Protein AF-A0A2R9CSC9-F1 (afdb_monomer_lite)

pLDDT: mean 71.64, std 25.6, range [28.11, 97.88]

Sequence (183 aa):
LNITCRFAGVFHVEKNGRYSISRTEAADLCKAFNSTLPTMAQMEKALSIGFETCRYGFIEGHVVIPRIHPNSICGANTTSGPIRTPQIPEWLIILASLLALALILAVCIAVNSRRRCGQKKKLVINSGNGAVEDRKPSGLNGEASKSQEMVHLVNKESSETPDQFMTADETRNLQNVDMKIGV

Structure (mmCIF, N/CA/C/O backbone):
data_AF-A0A2R9CSC9-F1
#
_entry.id   AF-A0A2R9CSC9-F1
#
loop_
_atom_site.group_PDB
_atom_site.id
_atom_site.type_symbol
_atom_site.label_atom_id
_atom_site.label_alt_id
_atom_site.label_comp_id
_atom_site.label_asym_id
_atom_site.label_entity_id
_atom_site.label_seq_id
_atom_site.pdbx_PDB_ins_code
_atom_site.Cartn_x
_atom_site.Cartn_y
_atom_site.Cartn_z
_atom_site.occupancy
_atom_site.B_iso_or_equiv
_atom_site.auth_seq_id
_atom_site.auth_comp_id
_atom_site.auth_asym_id
_atom_site.auth_atom_id
_atom_site.pdbx_PDB_model_num
ATOM 1 N N . LEU A 1 1 ? -19.388 -8.477 9.600 1.00 87.81 1 LEU A N 1
ATOM 2 C CA . LEU A 1 1 ? -18.174 -7.873 9.004 1.00 87.81 1 LEU A CA 1
ATOM 3 C C . LEU A 1 1 ? -17.580 -8.900 8.057 1.00 87.81 1 LEU A C 1
ATOM 5 O O . LEU A 1 1 ? -17.529 -10.061 8.442 1.00 87.81 1 LEU A O 1
ATOM 9 N N . ASN A 1 2 ? -17.197 -8.507 6.845 1.00 93.75 2 ASN A N 1
ATOM 10 C CA . ASN A 1 2 ? -16.456 -9.376 5.932 1.00 93.75 2 ASN A CA 1
ATOM 11 C C . ASN A 1 2 ? -14.963 -9.053 6.069 1.00 93.75 2 ASN A C 1
ATOM 13 O O . ASN A 1 2 ? -14.597 -7.880 6.011 1.00 93.75 2 ASN A O 1
ATOM 17 N N . ILE A 1 3 ? -14.131 -10.062 6.319 1.00 95.38 3 ILE A N 1
ATOM 18 C CA . ILE A 1 3 ? -12.715 -9.901 6.669 1.00 95.38 3 ILE A CA 1
ATOM 19 C C . ILE A 1 3 ? -11.882 -10.774 5.733 1.00 95.38 3 ILE A C 1
ATOM 21 O O . ILE A 1 3 ? -12.187 -11.952 5.555 1.00 95.38 3 ILE A O 1
ATOM 25 N N . THR A 1 4 ? -10.833 -10.209 5.140 1.00 96.19 4 THR A N 1
ATOM 26 C CA . THR A 1 4 ? -9.933 -10.955 4.248 1.00 96.19 4 THR A CA 1
ATOM 27 C C . THR A 1 4 ? -8.850 -11.714 5.015 1.00 96.19 4 THR A C 1
ATOM 29 O O . THR A 1 4 ? -8.603 -11.472 6.198 1.00 96.19 4 THR A O 1
ATOM 32 N N . CYS A 1 5 ? -8.123 -12.585 4.310 1.00 96.75 5 CYS A N 1
ATOM 33 C CA . CYS A 1 5 ? -6.862 -13.130 4.803 1.00 96.75 5 CYS A CA 1
ATOM 34 C C . CYS A 1 5 ? -5.866 -12.013 5.158 1.00 96.75 5 CYS A C 1
ATOM 36 O O . CYS A 1 5 ? -5.942 -10.895 4.635 1.00 96.75 5 CYS A O 1
ATOM 38 N N . ARG A 1 6 ? -4.930 -12.347 6.051 1.00 97.56 6 ARG A N 1
ATOM 39 C CA . ARG A 1 6 ? -3.868 -11.448 6.504 1.00 97.56 6 ARG A CA 1
ATOM 40 C C . ARG A 1 6 ? -2.625 -11.623 5.639 1.00 97.56 6 ARG A C 1
ATOM 42 O O . ARG A 1 6 ? -2.134 -12.737 5.492 1.00 97.56 6 ARG A O 1
ATOM 49 N N . PHE A 1 7 ? -2.076 -10.516 5.161 1.00 97.25 7 PHE A N 1
ATOM 50 C CA . PHE A 1 7 ? -0.837 -10.457 4.392 1.00 97.25 7 PHE A CA 1
ATOM 51 C C . PHE A 1 7 ? 0.129 -9.539 5.134 1.00 97.25 7 PHE A C 1
ATOM 53 O O . PHE A 1 7 ? -0.131 -8.348 5.277 1.00 97.25 7 PHE A O 1
ATOM 60 N N . ALA A 1 8 ? 1.212 -10.099 5.683 1.00 96.75 8 ALA A N 1
ATOM 61 C CA . ALA A 1 8 ? 2.161 -9.362 6.526 1.00 96.75 8 ALA A CA 1
ATOM 62 C C . ALA A 1 8 ? 1.472 -8.607 7.687 1.00 96.75 8 ALA A C 1
ATOM 64 O O . ALA A 1 8 ? 1.915 -7.540 8.099 1.00 96.75 8 ALA A O 1
ATOM 65 N N . GLY A 1 9 ? 0.370 -9.167 8.204 1.00 96.38 9 GLY A N 1
ATOM 66 C CA . GLY A 1 9 ? -0.452 -8.574 9.263 1.00 96.38 9 GLY A CA 1
ATOM 67 C C . GLY A 1 9 ? -1.580 -7.655 8.780 1.00 96.38 9 GLY A C 1
ATOM 68 O O . GLY A 1 9 ? -2.502 -7.412 9.554 1.00 96.38 9 GLY A O 1
ATOM 69 N N . VAL A 1 10 ? -1.571 -7.211 7.518 1.00 97.88 10 VAL A N 1
ATOM 70 C CA . VAL A 1 10 ? -2.608 -6.34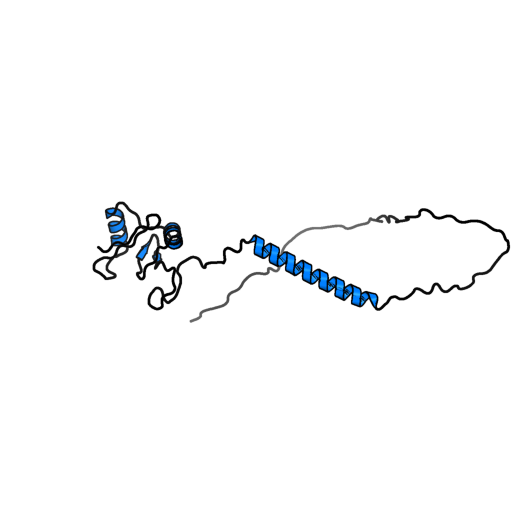6 6.928 1.00 97.88 10 VAL A CA 1
ATOM 71 C C . VAL A 1 10 ? -3.793 -7.179 6.445 1.00 97.88 10 VAL A C 1
ATOM 73 O O . VAL A 1 10 ? -3.612 -8.226 5.827 1.00 97.88 10 VAL A O 1
ATOM 76 N N . PHE A 1 11 ? -5.010 -6.716 6.715 1.00 97.69 11 PHE A N 1
ATOM 77 C CA . PHE A 1 11 ? -6.251 -7.320 6.237 1.00 97.69 11 PHE A CA 1
ATOM 78 C C . PHE A 1 11 ? -7.295 -6.234 5.973 1.00 97.69 11 PHE A C 1
ATOM 80 O O . PHE A 1 11 ? -7.261 -5.161 6.573 1.00 97.69 11 PHE A O 1
ATOM 87 N N . HIS A 1 12 ? -8.228 -6.514 5.071 1.00 97.19 12 HIS A N 1
ATOM 88 C CA . HIS A 1 12 ? -9.338 -5.628 4.749 1.00 97.19 12 HIS A CA 1
ATOM 89 C C . HIS A 1 12 ? -10.584 -6.025 5.544 1.00 97.19 12 HIS A C 1
ATOM 91 O O . HIS A 1 12 ? -10.874 -7.214 5.705 1.00 97.19 12 HIS A O 1
ATOM 97 N N . VAL A 1 13 ? -11.333 -5.022 6.008 1.00 96.44 13 VAL A N 1
ATOM 98 C CA . VAL A 1 13 ? -12.607 -5.192 6.712 1.00 96.44 13 VAL A CA 1
ATOM 99 C C . VAL A 1 13 ? -13.688 -4.403 5.990 1.00 96.44 13 VAL A C 1
ATOM 101 O O . VAL A 1 13 ? -13.567 -3.196 5.798 1.00 96.44 13 VAL A O 1
ATOM 104 N N . GLU A 1 14 ? -14.777 -5.081 5.646 1.00 94.88 14 GLU A N 1
ATOM 105 C CA . GLU A 1 14 ? -15.957 -4.478 5.040 1.00 94.88 14 GLU A CA 1
ATOM 106 C C . GLU A 1 14 ? -17.184 -4.620 5.945 1.00 94.88 14 GLU A C 1
ATOM 108 O O . GLU A 1 14 ? -17.484 -5.696 6.484 1.00 94.88 14 GLU A O 1
ATOM 113 N N . LYS A 1 15 ? -17.937 -3.528 6.086 1.00 93.44 15 LYS A N 1
ATOM 114 C CA . LYS A 1 15 ? -19.184 -3.482 6.849 1.00 93.44 15 LYS A CA 1
ATOM 115 C C . LYS A 1 15 ? -20.372 -3.482 5.886 1.00 93.44 15 LYS A C 1
ATOM 117 O O . LYS A 1 15 ? -20.450 -2.666 4.979 1.00 93.44 15 LYS A O 1
ATOM 122 N N . ASN A 1 16 ? -21.301 -4.418 6.082 1.00 90.81 16 ASN A N 1
ATOM 123 C CA . ASN A 1 16 ? -22.604 -4.462 5.403 1.00 90.81 16 ASN A CA 1
ATOM 124 C C . ASN A 1 16 ? -22.576 -4.452 3.857 1.00 90.81 16 ASN A C 1
ATOM 126 O O . ASN A 1 16 ? -23.548 -4.030 3.234 1.00 90.81 16 ASN A O 1
ATOM 130 N N . GLY A 1 17 ? -21.487 -4.889 3.218 1.00 88.50 17 GLY A N 1
ATOM 131 C CA . GLY A 1 17 ? -21.408 -4.940 1.752 1.00 88.50 17 GLY A CA 1
ATOM 132 C C . GLY A 1 17 ? -21.253 -3.570 1.068 1.00 88.50 17 GLY A C 1
ATOM 133 O O . GLY A 1 17 ? -21.354 -3.467 -0.158 1.00 88.50 17 GLY A O 1
ATOM 134 N N . ARG A 1 18 ? -21.082 -2.481 1.831 1.00 91.00 18 ARG A N 1
ATOM 135 C CA . ARG A 1 18 ? -21.093 -1.097 1.325 1.00 91.00 18 ARG A CA 1
ATOM 136 C C . ARG A 1 18 ? -19.978 -0.265 1.958 1.00 91.00 18 ARG A C 1
ATOM 138 O O . ARG A 1 18 ? -19.460 -0.595 3.019 1.00 91.00 18 ARG A O 1
ATOM 145 N N . TYR A 1 19 ? -19.635 0.853 1.318 1.00 92.56 19 TYR A N 1
ATOM 146 C CA . TYR A 1 19 ? -18.764 1.863 1.920 1.00 92.56 19 TYR A CA 1
ATOM 147 C C . TYR A 1 19 ? -19.539 2.618 3.000 1.00 92.56 19 TYR A C 1
ATOM 149 O O . TYR A 1 19 ? -20.242 3.583 2.715 1.00 92.56 19 TYR A O 1
ATOM 157 N N . SER A 1 20 ? -19.466 2.122 4.232 1.00 93.94 20 SER A N 1
ATOM 158 C CA . SER A 1 20 ? -20.233 2.654 5.362 1.00 93.94 20 SER A CA 1
ATOM 159 C C . SER A 1 20 ? -19.388 2.864 6.618 1.00 93.94 20 SER A C 1
ATOM 161 O O . SER A 1 20 ? -19.944 2.885 7.710 1.00 93.94 20 SER A O 1
ATOM 163 N N . ILE A 1 21 ? -18.063 2.910 6.478 1.00 95.50 21 ILE A N 1
ATOM 164 C CA . ILE A 1 21 ? -17.117 3.075 7.584 1.00 95.50 21 ILE A CA 1
ATOM 165 C C . ILE A 1 21 ? -16.530 4.482 7.475 1.00 95.50 21 ILE A C 1
ATOM 167 O O . ILE A 1 21 ? -16.086 4.874 6.396 1.00 95.50 21 ILE A O 1
ATOM 171 N N . SER A 1 22 ? -16.542 5.249 8.563 1.00 95.81 22 SER A N 1
ATOM 172 C CA . SER A 1 22 ? -15.864 6.551 8.635 1.00 95.81 22 SER A CA 1
ATOM 173 C C . SER A 1 22 ? -14.404 6.400 9.086 1.00 95.81 22 SER A C 1
ATOM 175 O O . SER A 1 22 ? -13.994 5.345 9.561 1.00 95.81 22 SER A O 1
ATOM 177 N N . ARG A 1 23 ? -13.589 7.459 8.978 1.00 93.94 23 ARG A N 1
ATOM 178 C CA . ARG A 1 23 ? -12.174 7.407 9.393 1.00 93.94 23 ARG A CA 1
ATOM 179 C C . ARG A 1 23 ? -11.997 7.115 10.889 1.00 93.94 23 ARG A C 1
ATOM 181 O O . ARG A 1 23 ? -11.078 6.390 11.255 1.00 93.94 23 ARG A O 1
ATOM 188 N N . THR A 1 24 ? -12.863 7.665 11.741 1.00 96.06 24 THR A N 1
ATOM 189 C CA . THR A 1 24 ? -12.847 7.393 13.187 1.00 96.06 24 THR A CA 1
ATOM 190 C C . THR A 1 24 ? -13.305 5.969 13.474 1.00 96.06 24 THR A C 1
ATOM 192 O O . THR A 1 24 ? -12.616 5.236 14.175 1.00 96.06 24 THR A O 1
ATOM 195 N N . GLU A 1 25 ? -14.388 5.532 12.826 1.00 96.31 25 GLU A N 1
ATOM 196 C CA . GLU A 1 25 ? -14.887 4.163 12.953 1.00 96.31 25 GLU A CA 1
ATOM 197 C C . GLU A 1 25 ? -13.856 3.132 12.472 1.00 96.31 25 GLU A C 1
ATOM 199 O O . GLU A 1 25 ? -13.729 2.067 13.066 1.00 96.31 25 GLU A O 1
ATOM 204 N N . ALA A 1 26 ? -13.075 3.442 11.434 1.00 96.69 26 ALA A N 1
ATOM 205 C CA . ALA A 1 26 ? -11.992 2.579 10.973 1.00 96.69 26 ALA A CA 1
ATOM 206 C C . ALA A 1 26 ? -10.924 2.372 12.061 1.00 96.69 26 ALA A C 1
ATOM 208 O O . ALA A 1 26 ? -10.496 1.240 12.285 1.00 96.69 26 ALA A O 1
ATOM 209 N N . ALA A 1 27 ? -10.529 3.436 12.768 1.00 96.38 27 ALA A N 1
ATOM 210 C CA . ALA A 1 27 ? -9.581 3.339 13.877 1.00 96.38 27 ALA A CA 1
ATOM 211 C C . ALA A 1 27 ? -10.154 2.519 15.048 1.00 96.38 27 ALA A C 1
ATOM 213 O O . ALA A 1 27 ? -9.459 1.654 15.588 1.00 96.38 27 ALA A O 1
ATOM 214 N N . ASP A 1 28 ? -11.429 2.727 15.386 1.00 97.00 28 ASP A N 1
ATOM 215 C CA . ASP A 1 28 ? -12.120 1.970 16.436 1.00 97.00 28 ASP A CA 1
ATOM 216 C C . ASP A 1 28 ? -12.256 0.484 16.076 1.00 97.00 28 ASP A C 1
ATOM 218 O O . ASP A 1 28 ? -12.011 -0.388 16.914 1.00 97.00 28 ASP A O 1
ATOM 222 N N . LEU A 1 29 ? -12.573 0.174 14.815 1.00 96.06 29 LEU A N 1
ATOM 223 C CA . LEU A 1 29 ? -12.631 -1.195 14.302 1.00 96.06 29 LEU A CA 1
ATOM 224 C C . LEU A 1 29 ? -11.262 -1.871 14.370 1.00 96.06 29 LEU A C 1
ATOM 226 O O . LEU A 1 29 ? -11.170 -2.997 14.857 1.00 96.06 29 LEU A O 1
ATOM 230 N N . CYS A 1 30 ? -10.192 -1.199 13.937 1.00 96.75 30 CYS A N 1
ATOM 231 C CA . CYS A 1 30 ? -8.832 -1.720 14.080 1.00 96.75 30 CYS A CA 1
ATOM 232 C C . CYS A 1 30 ? -8.521 -2.044 15.547 1.00 96.75 30 CYS A C 1
ATOM 234 O O . CYS A 1 30 ? -8.078 -3.157 15.843 1.00 96.75 30 CYS A O 1
ATOM 236 N N . LYS A 1 31 ? -8.833 -1.125 16.470 1.00 97.19 31 LYS A N 1
ATOM 237 C CA . LYS A 1 31 ? -8.624 -1.316 17.911 1.00 97.19 31 LYS A CA 1
ATOM 238 C C . LYS A 1 31 ? -9.423 -2.502 18.460 1.00 97.19 31 LYS A C 1
ATOM 240 O O . LYS A 1 31 ? -8.879 -3.281 19.237 1.00 97.19 31 LYS A O 1
ATOM 245 N N . ALA A 1 32 ? -10.665 -2.694 18.010 1.00 96.88 32 ALA A N 1
ATOM 246 C CA . ALA A 1 32 ? -11.488 -3.850 18.375 1.00 96.88 32 ALA A CA 1
ATOM 247 C C . ALA A 1 32 ? -10.878 -5.192 17.920 1.00 96.88 32 ALA A C 1
ATOM 249 O O . ALA A 1 32 ? -11.097 -6.218 18.559 1.00 96.88 32 ALA A O 1
ATOM 250 N N . PHE A 1 33 ? -10.067 -5.188 16.857 1.00 96.00 33 PHE A N 1
ATOM 251 C CA . PHE A 1 33 ? -9.288 -6.345 16.400 1.00 96.00 33 PHE A CA 1
ATOM 252 C C . PHE A 1 33 ? -7.869 -6.415 16.992 1.00 96.00 33 PHE A C 1
ATOM 254 O O . PHE A 1 33 ? -7.028 -7.138 16.447 1.00 96.00 33 PHE A O 1
ATOM 261 N N . ASN A 1 34 ? -7.567 -5.669 18.063 1.00 97.38 34 ASN A N 1
ATOM 262 C CA . ASN A 1 34 ? -6.210 -5.523 18.616 1.00 97.38 34 ASN A CA 1
ATOM 263 C C . ASN A 1 34 ? -5.173 -5.187 17.527 1.00 97.38 34 ASN A C 1
ATOM 265 O O . ASN A 1 34 ? -4.070 -5.728 17.495 1.00 97.38 34 ASN A O 1
ATOM 269 N N . SER A 1 35 ? -5.578 -4.354 16.573 1.00 96.88 35 SER A N 1
ATOM 270 C CA . SER A 1 35 ? -4.811 -3.973 15.390 1.00 96.88 35 SER A CA 1
ATOM 271 C C . SER A 1 35 ? -4.792 -2.447 15.258 1.00 96.88 35 SER A C 1
ATOM 273 O O . SER A 1 35 ? -5.500 -1.731 15.967 1.00 96.88 35 SER A O 1
ATOM 275 N N . THR A 1 36 ? -3.992 -1.930 14.333 1.00 97.44 36 THR A N 1
ATOM 276 C CA . THR A 1 36 ? -3.919 -0.496 14.020 1.00 97.44 36 THR A CA 1
ATOM 277 C C . THR A 1 36 ? -4.238 -0.259 12.549 1.00 97.44 36 THR A C 1
ATOM 279 O O . THR A 1 36 ? -4.223 -1.194 11.746 1.00 97.44 36 THR A O 1
ATOM 282 N N . LEU A 1 37 ? -4.516 0.996 12.184 1.00 97.62 37 LEU A N 1
ATOM 283 C CA . LEU A 1 37 ? -4.485 1.381 10.775 1.00 97.62 37 LEU A CA 1
ATOM 284 C C . LEU A 1 37 ? -3.064 1.133 10.241 1.00 97.62 37 LEU A C 1
ATOM 286 O O . LEU A 1 37 ? -2.101 1.489 10.924 1.00 97.62 37 LEU A O 1
ATOM 290 N N . PRO A 1 38 ? -2.911 0.497 9.069 1.00 97.69 38 PRO A N 1
ATOM 291 C CA . PRO A 1 38 ? -1.591 0.212 8.531 1.00 97.69 38 PRO A CA 1
ATOM 292 C C . PRO A 1 38 ? -0.926 1.491 8.013 1.00 97.69 38 PRO A C 1
ATOM 294 O O . PRO A 1 38 ? -1.604 2.405 7.539 1.00 97.69 38 PRO A O 1
ATOM 297 N N . THR A 1 39 ? 0.402 1.540 8.058 1.00 97.06 39 THR A N 1
ATOM 298 C CA . THR A 1 39 ? 1.187 2.588 7.387 1.00 97.06 39 THR A CA 1
ATOM 299 C C . THR A 1 39 ? 1.294 2.305 5.885 1.00 97.06 39 THR A C 1
ATOM 301 O O . THR A 1 39 ? 1.049 1.179 5.437 1.00 97.06 39 THR A O 1
ATOM 304 N N . MET A 1 40 ? 1.725 3.291 5.090 1.00 93.81 40 MET A N 1
ATOM 305 C CA . MET A 1 40 ? 2.012 3.062 3.664 1.00 93.81 40 MET A CA 1
ATOM 306 C C . MET A 1 40 ? 3.035 1.938 3.451 1.00 93.81 40 MET A C 1
ATOM 308 O O . MET A 1 40 ? 2.785 1.028 2.668 1.00 93.81 40 MET A O 1
ATOM 312 N N . ALA A 1 41 ? 4.123 1.919 4.225 1.00 94.88 41 ALA A N 1
ATOM 313 C CA . ALA A 1 41 ? 5.151 0.881 4.120 1.00 94.88 41 ALA A CA 1
ATOM 314 C C . ALA A 1 41 ? 4.616 -0.529 4.447 1.00 94.88 41 ALA A C 1
ATOM 316 O O . ALA A 1 41 ? 4.997 -1.517 3.817 1.00 94.88 41 ALA A O 1
ATOM 317 N N . GLN A 1 42 ? 3.709 -0.647 5.423 1.00 97.06 42 GLN A N 1
ATOM 318 C CA . GLN A 1 42 ? 3.058 -1.924 5.738 1.00 97.06 42 GLN A CA 1
ATOM 319 C C . GLN A 1 42 ? 2.117 -2.368 4.615 1.00 97.06 42 GLN A C 1
ATOM 321 O O . GLN A 1 42 ? 2.095 -3.551 4.270 1.00 97.06 42 GLN A O 1
ATOM 326 N N . MET A 1 43 ? 1.374 -1.428 4.025 1.00 96.06 43 MET A N 1
ATOM 327 C CA . MET A 1 43 ? 0.497 -1.703 2.889 1.00 96.06 43 MET A CA 1
ATOM 328 C C . MET A 1 43 ? 1.295 -2.151 1.655 1.00 96.06 43 MET A C 1
ATOM 330 O O . MET A 1 43 ? 0.936 -3.146 1.029 1.00 96.06 43 MET A O 1
ATOM 334 N N . GLU A 1 44 ? 2.414 -1.493 1.345 1.00 94.50 44 GLU A N 1
ATOM 335 C CA . GLU A 1 44 ? 3.326 -1.885 0.259 1.00 94.50 44 GLU A CA 1
ATOM 336 C C . GLU A 1 44 ? 3.921 -3.281 0.477 1.00 94.50 44 GLU A C 1
ATOM 338 O O . GLU A 1 44 ? 3.989 -4.087 -0.454 1.00 94.50 44 GLU A O 1
ATOM 343 N N . LYS A 1 45 ? 4.302 -3.607 1.718 1.00 95.75 45 LYS A N 1
ATOM 344 C CA . LYS A 1 45 ? 4.787 -4.947 2.069 1.00 95.75 45 LYS A CA 1
ATOM 345 C C . LYS A 1 45 ? 3.702 -6.012 1.924 1.00 95.75 45 LYS A C 1
ATOM 347 O O . LYS A 1 45 ? 3.996 -7.112 1.476 1.00 95.75 45 LYS A O 1
ATOM 352 N N . ALA A 1 46 ? 2.464 -5.715 2.309 1.00 96.50 46 ALA A N 1
ATOM 353 C CA . ALA A 1 46 ? 1.348 -6.635 2.113 1.00 96.50 46 ALA A CA 1
ATOM 354 C C . ALA A 1 46 ? 1.070 -6.851 0.617 1.00 96.50 46 ALA A C 1
ATOM 356 O O . ALA A 1 46 ? 0.867 -7.981 0.169 1.00 96.50 46 ALA A O 1
ATOM 357 N N . LEU A 1 47 ? 1.119 -5.774 -0.166 1.00 94.94 47 LEU A N 1
ATOM 358 C CA . LEU A 1 47 ? 0.916 -5.797 -1.608 1.00 94.94 47 LEU A CA 1
ATOM 359 C C . LEU A 1 47 ? 1.989 -6.626 -2.330 1.00 94.94 47 LEU A C 1
ATOM 361 O O . LEU A 1 47 ? 1.662 -7.403 -3.227 1.00 94.94 47 LEU A O 1
ATOM 365 N N . SER A 1 48 ? 3.255 -6.530 -1.912 1.00 94.88 48 SER A N 1
ATOM 366 C CA . SER A 1 48 ? 4.357 -7.284 -2.528 1.00 94.88 48 SER A CA 1
ATOM 367 C C . SER A 1 48 ? 4.251 -8.803 -2.346 1.00 94.88 48 SER A C 1
ATOM 369 O O . SER A 1 48 ? 4.812 -9.547 -3.149 1.00 94.88 48 SER A O 1
ATOM 371 N N . ILE A 1 49 ? 3.492 -9.266 -1.348 1.00 95.38 49 ILE A N 1
ATOM 372 C CA . ILE A 1 49 ? 3.251 -10.692 -1.077 1.00 95.38 49 ILE A CA 1
ATOM 373 C C . ILE A 1 49 ? 1.849 -11.170 -1.486 1.00 95.38 49 ILE A C 1
ATOM 375 O O . ILE A 1 49 ? 1.453 -12.274 -1.116 1.00 95.38 49 ILE A O 1
ATOM 379 N N . GLY A 1 50 ? 1.088 -10.363 -2.233 1.00 94.25 50 GLY A N 1
ATOM 380 C CA . GLY A 1 50 ? -0.177 -10.799 -2.834 1.00 94.25 50 GLY A CA 1
ATOM 381 C C . GLY A 1 50 ? -1.444 -10.103 -2.336 1.00 94.25 50 GLY A C 1
ATOM 382 O O . GLY A 1 50 ? -2.530 -10.490 -2.762 1.00 94.25 50 GLY A O 1
ATOM 383 N N . PHE A 1 51 ? -1.356 -9.098 -1.459 1.00 96.62 51 PHE A N 1
ATOM 384 C CA . PHE A 1 51 ? -2.553 -8.398 -0.989 1.00 96.62 51 PHE A CA 1
ATOM 385 C C . PHE A 1 51 ? -3.111 -7.448 -2.049 1.00 96.62 51 PHE A C 1
ATOM 387 O O . PHE A 1 51 ? -2.561 -6.376 -2.271 1.00 96.62 51 PHE A O 1
ATOM 394 N N . GLU A 1 52 ? -4.243 -7.793 -2.657 1.00 95.00 52 GLU A N 1
ATOM 395 C CA . GLU A 1 52 ? -5.014 -6.870 -3.488 1.00 95.00 52 GLU A CA 1
ATOM 396 C C . GLU A 1 52 ? -6.506 -6.905 -3.157 1.00 95.00 52 GLU A C 1
ATOM 398 O O . GLU A 1 52 ? -7.056 -7.931 -2.754 1.00 95.00 52 GLU A O 1
ATOM 403 N N . THR A 1 53 ? -7.184 -5.777 -3.352 1.00 94.81 53 THR A N 1
ATOM 404 C CA . THR A 1 53 ? -8.637 -5.661 -3.209 1.00 94.81 53 THR A CA 1
ATOM 405 C C . THR A 1 53 ? -9.221 -4.860 -4.372 1.00 94.81 53 THR A C 1
ATOM 407 O O . THR A 1 53 ? -8.506 -4.238 -5.159 1.00 94.81 53 THR A O 1
ATOM 410 N N . CYS A 1 54 ? -10.546 -4.880 -4.505 1.00 94.19 54 CYS A N 1
ATOM 411 C CA . CYS A 1 54 ? -11.288 -3.972 -5.385 1.00 94.19 54 CYS A CA 1
ATOM 412 C C . CYS A 1 54 ? -12.104 -2.960 -4.557 1.00 94.19 54 CYS A C 1
ATOM 414 O O . CYS A 1 54 ? -13.214 -2.574 -4.926 1.00 94.19 54 CYS A O 1
ATOM 416 N N . ARG A 1 55 ? -11.604 -2.599 -3.368 1.00 94.19 55 ARG A N 1
ATOM 417 C CA . ARG A 1 55 ? -12.310 -1.744 -2.408 1.00 94.19 55 ARG A CA 1
ATOM 418 C C . ARG A 1 55 ? -11.356 -0.713 -1.826 1.00 94.19 55 ARG A C 1
ATOM 420 O O . ARG A 1 55 ? -10.249 -1.058 -1.423 1.00 94.19 55 ARG A O 1
ATOM 427 N N . TYR A 1 56 ? -11.803 0.538 -1.778 1.00 94.19 56 TYR A N 1
ATOM 428 C CA . TYR A 1 56 ? -11.077 1.596 -1.083 1.00 94.19 56 TYR A CA 1
ATOM 429 C C . TYR A 1 56 ? -11.147 1.376 0.427 1.00 94.19 56 TYR A C 1
ATOM 431 O O . TYR A 1 56 ? -12.226 1.133 0.971 1.00 94.19 56 TYR A O 1
ATOM 439 N N . GLY A 1 57 ? -10.002 1.483 1.094 1.00 95.25 57 GLY A N 1
ATOM 440 C CA . GLY A 1 57 ? -9.878 1.319 2.538 1.00 95.25 57 GLY A CA 1
ATOM 441 C C . GLY A 1 57 ? -9.048 2.429 3.171 1.00 95.25 57 GLY A C 1
ATOM 442 O O . GLY A 1 57 ? -8.180 3.023 2.526 1.00 95.25 57 GLY A O 1
ATOM 443 N N . PHE A 1 58 ? -9.324 2.705 4.445 1.00 97.25 58 PHE A N 1
ATOM 444 C CA . PHE A 1 58 ? -8.540 3.645 5.241 1.00 97.25 58 PHE A CA 1
ATOM 445 C C . PHE A 1 58 ? -7.224 3.015 5.683 1.00 97.25 58 PHE A C 1
ATOM 447 O O . PHE A 1 58 ? -7.186 1.873 6.144 1.00 97.25 58 PHE A O 1
ATOM 454 N N . ILE A 1 59 ? -6.167 3.808 5.590 1.00 96.38 59 ILE A N 1
ATOM 455 C CA . ILE A 1 59 ? -4.868 3.551 6.201 1.00 96.38 59 ILE A CA 1
ATOM 456 C C . ILE A 1 59 ? -4.467 4.787 7.011 1.00 96.38 59 ILE A C 1
ATOM 458 O O . ILE A 1 59 ? -5.209 5.774 7.069 1.00 96.38 59 ILE A O 1
ATOM 462 N N . GLU A 1 60 ? -3.304 4.763 7.649 1.00 95.38 60 GLU A N 1
ATOM 463 C CA . GLU A 1 60 ? -2.797 5.954 8.321 1.00 95.38 60 GLU A CA 1
ATOM 464 C C . GLU A 1 60 ? -2.609 7.092 7.303 1.00 95.38 60 GLU A C 1
ATOM 466 O O . GLU A 1 60 ? -1.943 6.931 6.286 1.00 95.38 60 GLU A O 1
ATOM 471 N N . GLY A 1 61 ? -3.256 8.238 7.524 1.00 91.19 61 GLY A N 1
ATOM 472 C CA . GLY A 1 61 ? -3.148 9.395 6.626 1.00 91.19 61 GLY A CA 1
ATOM 473 C C . GLY A 1 61 ? -4.066 9.350 5.399 1.00 91.19 61 GLY A C 1
ATOM 474 O O . GLY A 1 61 ? -4.681 10.372 5.083 1.00 91.19 61 GLY A O 1
ATOM 475 N N . HIS A 1 62 ? -4.225 8.187 4.764 1.00 93.69 62 HIS A N 1
ATOM 476 C CA . HIS A 1 62 ? -4.712 8.072 3.383 1.00 93.69 62 HIS A CA 1
ATOM 477 C C . HIS A 1 62 ? -5.900 7.111 3.205 1.00 93.69 62 HIS A C 1
ATOM 479 O O . HIS A 1 62 ? -6.262 6.338 4.092 1.00 93.69 62 HIS A O 1
ATOM 485 N N . VAL A 1 63 ? -6.494 7.149 2.011 1.00 94.69 63 VAL A N 1
ATOM 486 C CA . VAL A 1 63 ? -7.447 6.150 1.513 1.00 94.69 63 VAL A CA 1
ATOM 487 C C . VAL A 1 63 ? -6.830 5.518 0.275 1.00 94.69 63 VAL A C 1
ATOM 489 O O . VAL A 1 63 ? -6.467 6.232 -0.658 1.00 94.69 63 VAL A O 1
ATOM 492 N N . VAL A 1 64 ? -6.682 4.197 0.269 1.00 93.69 64 VAL A N 1
ATOM 493 C CA . VAL A 1 64 ? -5.964 3.473 -0.791 1.00 93.69 64 VAL A CA 1
ATOM 494 C C . VAL A 1 64 ? -6.754 2.260 -1.269 1.00 93.69 64 VAL A C 1
ATOM 496 O O . VAL A 1 64 ? -7.644 1.765 -0.577 1.00 93.69 64 VAL A O 1
ATOM 499 N N . ILE A 1 65 ? -6.416 1.779 -2.46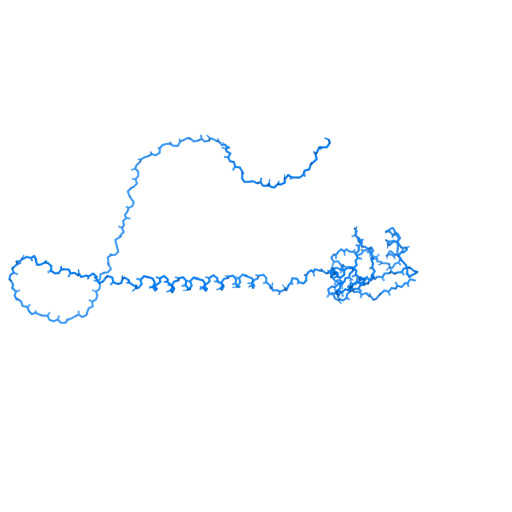2 1.00 94.50 65 ILE A N 1
ATOM 500 C CA . ILE A 1 65 ? -6.925 0.535 -3.043 1.00 94.50 65 ILE A CA 1
ATOM 501 C C . ILE A 1 65 ? -5.726 -0.305 -3.509 1.00 94.50 65 ILE A C 1
ATOM 503 O O . ILE A 1 65 ? -5.162 0.004 -4.554 1.00 94.50 65 ILE A O 1
ATOM 507 N N . PRO A 1 66 ? -5.290 -1.330 -2.754 1.00 93.56 66 PRO A N 1
ATOM 508 C CA . PRO A 1 66 ? -4.152 -2.157 -3.146 1.00 93.56 66 PRO A CA 1
ATOM 509 C C . PRO A 1 66 ? -4.485 -2.986 -4.401 1.00 93.56 66 PRO A C 1
ATOM 511 O O . PRO A 1 66 ? -5.414 -3.793 -4.385 1.00 93.56 66 PRO A O 1
ATOM 514 N N . ARG A 1 67 ? -3.742 -2.795 -5.497 1.00 93.00 67 ARG A N 1
ATOM 515 C CA . ARG A 1 67 ? -3.884 -3.495 -6.785 1.00 93.00 67 ARG A CA 1
ATOM 516 C C . ARG A 1 67 ? -2.549 -4.078 -7.225 1.00 93.00 67 ARG A C 1
ATOM 518 O O . ARG A 1 67 ? -1.566 -3.343 -7.309 1.00 93.00 67 ARG A O 1
ATOM 525 N N . ILE A 1 68 ? -2.540 -5.363 -7.580 1.00 90.31 68 ILE A N 1
ATOM 526 C CA . ILE A 1 68 ? -1.404 -6.028 -8.242 1.00 90.31 68 ILE A CA 1
ATOM 527 C C . ILE A 1 68 ? -1.721 -6.176 -9.725 1.00 90.31 68 ILE A C 1
ATOM 529 O O . ILE A 1 68 ? -0.902 -5.833 -10.580 1.00 90.31 68 ILE A O 1
ATOM 533 N N . HIS A 1 69 ? -2.937 -6.631 -10.027 1.00 89.31 69 HIS A N 1
ATOM 534 C CA . HIS A 1 69 ? -3.401 -6.824 -11.393 1.00 89.31 69 HIS A CA 1
ATOM 535 C C . HIS A 1 69 ? -4.221 -5.614 -11.868 1.00 89.31 69 HIS A C 1
ATOM 537 O O . HIS A 1 69 ? -5.084 -5.129 -11.128 1.00 89.31 69 HIS A O 1
ATOM 543 N N . PRO A 1 70 ? -4.011 -5.109 -13.093 1.00 87.50 70 PRO A N 1
ATOM 544 C CA . PRO A 1 70 ? -4.858 -4.056 -13.637 1.00 87.50 70 PRO A CA 1
ATOM 545 C C . PRO A 1 70 ? -6.289 -4.580 -13.807 1.00 87.50 70 PRO A C 1
ATOM 547 O O . PRO A 1 70 ? -6.505 -5.714 -14.237 1.00 87.50 70 PRO A O 1
ATOM 550 N N . ASN A 1 71 ? -7.274 -3.769 -13.429 1.00 87.62 71 ASN A N 1
ATOM 551 C CA . ASN A 1 71 ? -8.684 -4.089 -13.609 1.00 87.62 71 ASN A CA 1
ATOM 552 C C . ASN A 1 71 ? -9.474 -2.802 -13.890 1.00 87.62 71 ASN A C 1
ATOM 554 O O . ASN A 1 71 ? -9.313 -1.798 -13.194 1.00 87.62 71 ASN A O 1
ATOM 558 N N . SER A 1 72 ? -10.340 -2.842 -14.902 1.00 88.38 72 SER A N 1
ATOM 559 C CA . SER A 1 72 ? -11.075 -1.681 -15.410 1.00 88.38 72 SER A CA 1
ATOM 560 C C . SER A 1 72 ? -12.063 -1.118 -14.398 1.00 88.38 72 SER A C 1
ATOM 562 O O . SER A 1 72 ? -12.294 0.089 -14.378 1.00 88.38 72 SER A O 1
ATOM 564 N N . ILE A 1 73 ? -12.584 -1.968 -13.514 1.00 88.06 73 ILE A N 1
ATOM 565 C CA . ILE A 1 73 ? -13.529 -1.582 -12.462 1.00 88.06 73 ILE A CA 1
ATOM 566 C C . ILE A 1 73 ? -12.858 -1.329 -11.101 1.00 88.06 73 ILE A C 1
ATOM 568 O O . ILE A 1 73 ? -13.521 -0.857 -10.181 1.00 88.06 73 ILE A O 1
ATOM 572 N N . CYS A 1 74 ? -11.554 -1.601 -10.955 1.00 88.38 74 CYS A N 1
ATOM 573 C CA . CYS A 1 74 ? -10.821 -1.436 -9.694 1.00 88.38 74 CYS A CA 1
ATOM 574 C C . CYS A 1 74 ? -9.656 -0.457 -9.867 1.00 88.38 74 CYS A C 1
ATOM 576 O O . CYS A 1 74 ? -8.663 -0.782 -10.513 1.00 88.38 74 CYS A O 1
ATOM 578 N N . GLY A 1 75 ? -9.744 0.730 -9.259 1.00 75.75 75 GLY A N 1
ATOM 579 C CA . GLY A 1 75 ? -8.637 1.693 -9.282 1.00 75.75 75 GLY A CA 1
ATOM 580 C C . GLY A 1 75 ? -8.309 2.214 -10.686 1.00 75.75 75 GLY A C 1
ATOM 581 O O . GLY A 1 75 ? -7.152 2.500 -10.968 1.00 75.75 75 GLY A O 1
ATOM 582 N N . ALA A 1 76 ? -9.305 2.307 -11.576 1.00 77.12 76 ALA A N 1
ATOM 583 C CA . ALA A 1 76 ? -9.168 2.860 -12.928 1.00 77.12 76 ALA A CA 1
ATOM 584 C C . ALA A 1 76 ? -8.031 2.230 -13.765 1.00 77.12 76 ALA A C 1
ATOM 586 O O . ALA A 1 76 ? -7.250 2.950 -14.383 1.00 77.12 76 ALA A O 1
ATOM 587 N N . ASN A 1 77 ? -7.914 0.893 -13.785 1.00 70.25 77 ASN A N 1
ATOM 588 C CA . ASN A 1 77 ? -6.824 0.158 -14.453 1.00 70.25 77 ASN A CA 1
ATOM 589 C C . ASN A 1 77 ? -5.407 0.446 -13.922 1.00 70.25 77 ASN A C 1
ATOM 591 O O . ASN A 1 77 ? -4.432 0.004 -14.530 1.00 70.25 77 ASN A O 1
ATOM 595 N N . THR A 1 78 ? -5.262 1.142 -12.794 1.00 65.94 78 THR A N 1
ATOM 596 C CA . THR A 1 78 ? -3.945 1.426 -12.216 1.00 65.94 78 THR A CA 1
ATOM 597 C C . THR A 1 78 ? -3.516 0.322 -11.252 1.00 65.94 78 THR A C 1
ATOM 599 O O . THR A 1 78 ? -4.305 -0.198 -10.460 1.00 65.94 78 THR A O 1
ATOM 602 N N . THR A 1 79 ? -2.241 -0.053 -11.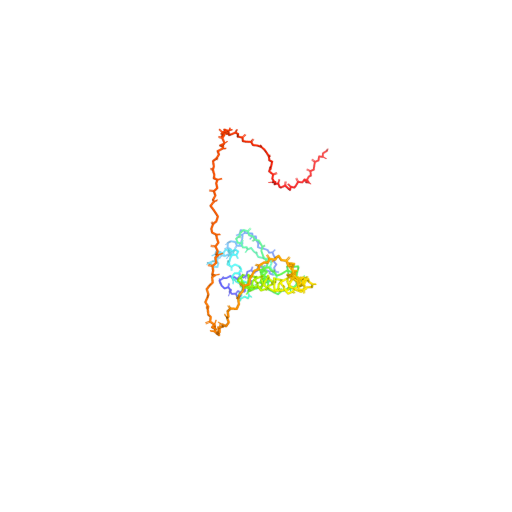323 1.00 70.31 79 THR A N 1
ATOM 603 C CA . THR A 1 79 ? -1.587 -0.865 -10.296 1.00 70.31 79 THR A CA 1
ATOM 604 C C . THR A 1 79 ? -1.098 0.100 -9.221 1.00 70.31 79 THR A C 1
ATOM 606 O O . THR A 1 79 ? -0.277 0.966 -9.503 1.00 70.31 79 THR A O 1
ATOM 609 N N . SER A 1 80 ? -1.608 -0.023 -7.996 1.00 62.09 80 SER A N 1
ATOM 610 C CA . SER A 1 80 ? -1.256 0.850 -6.865 1.00 62.09 80 SER A CA 1
ATOM 611 C C . SER A 1 80 ? 0.041 0.423 -6.168 1.00 62.09 80 SER A C 1
ATOM 613 O O . SER A 1 80 ? 0.337 0.886 -5.069 1.00 62.09 80 SER A O 1
ATOM 615 N N . GLY A 1 81 ? 0.743 -0.555 -6.737 1.00 60.41 81 GLY A N 1
ATOM 616 C CA . GLY A 1 81 ? 2.053 -0.962 -6.264 1.00 60.41 81 GLY A CA 1
ATOM 617 C C . GLY A 1 81 ? 3.116 0.042 -6.646 1.00 60.41 81 GLY A C 1
ATOM 618 O O . GLY A 1 81 ? 2.863 0.905 -7.493 1.00 60.41 81 GLY A O 1
ATOM 619 N N . PRO A 1 82 ? 4.330 -0.095 -6.080 1.00 47.53 82 PRO A N 1
ATOM 620 C CA . PRO A 1 82 ? 5.456 0.549 -6.711 1.00 47.53 82 PRO A CA 1
ATOM 621 C C . PRO A 1 82 ? 5.406 0.062 -8.155 1.00 47.53 82 PRO A C 1
ATOM 623 O O . PRO A 1 82 ? 5.200 -1.134 -8.409 1.00 47.53 82 PRO A O 1
ATOM 626 N N . ILE A 1 83 ? 5.514 0.998 -9.098 1.00 45.44 83 ILE A N 1
ATOM 627 C CA . ILE A 1 83 ? 5.924 0.687 -10.463 1.00 45.44 83 ILE A CA 1
ATOM 628 C C . ILE A 1 83 ? 6.930 -0.445 -10.294 1.00 45.44 83 ILE A C 1
ATOM 630 O O . ILE A 1 83 ? 7.884 -0.288 -9.527 1.00 45.44 83 ILE A O 1
ATOM 634 N N . ARG A 1 84 ? 6.684 -1.616 -10.894 1.00 45.88 84 ARG A N 1
ATOM 635 C CA . ARG A 1 84 ? 7.766 -2.577 -11.076 1.00 45.88 84 ARG A CA 1
ATOM 636 C C . ARG A 1 84 ? 8.745 -1.844 -11.980 1.00 45.88 84 ARG A C 1
ATOM 638 O O . ARG A 1 84 ? 8.721 -2.022 -13.193 1.00 45.88 84 ARG A O 1
ATOM 645 N N . THR A 1 85 ? 9.553 -0.955 -11.402 1.00 45.09 85 THR A N 1
ATOM 646 C CA . THR A 1 85 ? 10.830 -0.621 -11.966 1.00 45.09 85 THR A CA 1
ATOM 647 C C . THR A 1 85 ? 11.441 -2.001 -12.093 1.00 45.09 85 THR A C 1
ATOM 649 O O . THR A 1 85 ? 11.436 -2.771 -11.118 1.00 45.09 85 THR A O 1
ATOM 652 N N . PRO A 1 86 ? 11.769 -2.432 -13.318 1.00 48.03 86 PRO A N 1
ATOM 653 C CA . PRO A 1 86 ? 12.487 -3.675 -13.446 1.00 48.03 86 PRO A CA 1
ATOM 654 C C . PRO A 1 86 ? 13.635 -3.544 -12.447 1.00 48.03 86 PRO A C 1
ATOM 656 O O . PRO A 1 86 ? 14.322 -2.522 -12.435 1.00 48.03 86 PRO A O 1
ATOM 659 N N . GLN A 1 87 ? 13.766 -4.517 -11.543 1.00 52.56 87 GLN A N 1
ATOM 660 C CA . GLN A 1 87 ? 14.908 -4.666 -10.639 1.00 52.56 87 GLN A CA 1
ATOM 661 C C . GLN A 1 87 ? 16.136 -5.018 -11.495 1.00 52.56 87 GLN A C 1
ATOM 663 O O . GLN A 1 87 ? 16.819 -6.009 -11.279 1.00 52.56 87 GLN A O 1
ATOM 668 N N . ILE A 1 88 ? 16.344 -4.249 -12.561 1.00 63.53 88 ILE A N 1
ATOM 669 C CA . ILE A 1 88 ? 17.600 -4.040 -13.218 1.00 63.53 88 ILE A CA 1
ATOM 670 C C . ILE A 1 88 ? 18.357 -3.251 -12.164 1.00 63.53 88 ILE A C 1
ATOM 672 O O . ILE A 1 88 ? 18.023 -2.094 -11.901 1.00 63.53 88 ILE A O 1
ATOM 676 N N . PRO A 1 89 ? 19.283 -3.905 -11.466 1.00 73.62 89 PRO A N 1
ATOM 677 C CA . PRO A 1 89 ? 20.013 -3.236 -10.417 1.00 73.62 89 PRO A CA 1
ATOM 678 C C . PRO A 1 89 ? 20.734 -2.040 -11.042 1.00 73.62 89 PRO A C 1
ATOM 680 O O . PRO A 1 89 ? 21.162 -2.115 -12.194 1.00 73.62 89 PRO A O 1
ATOM 683 N N . GLU A 1 90 ? 20.850 -0.926 -10.323 1.00 77.25 90 GLU A N 1
ATOM 684 C CA . GLU A 1 90 ? 21.369 0.319 -10.911 1.00 77.25 90 GLU A CA 1
ATOM 685 C C . GLU A 1 90 ? 22.760 0.144 -11.549 1.00 77.25 90 GLU A C 1
ATOM 687 O O . GLU A 1 90 ? 23.087 0.806 -12.535 1.00 77.25 90 GLU A O 1
ATOM 692 N N . TRP A 1 91 ? 23.543 -0.842 -11.085 1.00 86.38 91 TRP A N 1
ATOM 693 C CA . TRP A 1 91 ? 24.807 -1.230 -11.715 1.00 86.38 91 TRP A CA 1
ATOM 694 C C . TRP A 1 91 ? 24.668 -1.659 -13.177 1.00 86.38 91 TRP A C 1
ATOM 696 O O . TRP A 1 91 ? 25.585 -1.438 -13.959 1.00 86.38 91 TRP A O 1
ATOM 706 N N . LEU A 1 92 ? 23.543 -2.235 -13.591 1.00 87.38 92 LEU A N 1
ATOM 707 C CA . LEU A 1 92 ? 23.329 -2.682 -14.965 1.00 87.38 92 LEU A CA 1
ATOM 708 C C . LEU A 1 92 ? 23.074 -1.499 -15.912 1.00 87.38 92 LEU A C 1
ATOM 710 O O . LEU A 1 92 ? 23.477 -1.561 -17.070 1.00 87.38 92 LEU A O 1
ATOM 714 N N . ILE A 1 93 ? 22.517 -0.389 -15.413 1.00 87.88 93 ILE A N 1
ATOM 715 C CA . ILE A 1 93 ? 22.439 0.881 -16.158 1.00 87.88 93 ILE A CA 1
ATOM 716 C C . ILE A 1 93 ? 23.847 1.459 -16.344 1.00 87.88 93 ILE A C 1
ATOM 718 O O . ILE A 1 93 ? 24.199 1.899 -17.441 1.00 87.88 93 ILE A O 1
ATOM 722 N N . ILE A 1 94 ? 24.677 1.399 -15.297 1.00 90.62 94 ILE A N 1
ATOM 723 C CA . ILE A 1 94 ? 26.079 1.835 -15.346 1.00 90.62 94 ILE A CA 1
ATOM 724 C C . ILE A 1 94 ? 26.873 0.973 -16.337 1.00 90.62 94 ILE A C 1
ATOM 726 O O . ILE A 1 94 ? 27.571 1.517 -17.190 1.00 90.62 94 ILE A O 1
ATOM 730 N N . LEU A 1 95 ? 26.729 -0.356 -16.292 1.00 94.06 95 LEU A N 1
ATOM 731 C CA . LEU A 1 95 ? 27.397 -1.265 -17.228 1.00 94.06 95 LEU A CA 1
ATOM 732 C C . LEU A 1 95 ? 26.927 -1.069 -18.668 1.00 94.06 95 LEU A C 1
ATOM 734 O O . LEU A 1 95 ? 27.759 -1.034 -19.573 1.00 94.06 95 LEU A O 1
ATOM 738 N N . ALA A 1 96 ? 25.619 -0.921 -18.890 1.00 93.69 96 ALA A N 1
ATOM 739 C CA . ALA A 1 96 ? 25.077 -0.648 -20.217 1.00 93.69 96 ALA A CA 1
ATOM 740 C C . ALA A 1 96 ? 25.628 0.675 -20.775 1.00 93.69 96 ALA A C 1
ATOM 742 O O . ALA A 1 96 ? 26.036 0.734 -21.935 1.00 93.69 96 ALA A O 1
ATOM 743 N N . SER A 1 97 ? 25.717 1.709 -19.932 1.00 95.81 97 SER A N 1
ATOM 744 C CA . SER A 1 97 ? 26.291 3.010 -20.297 1.00 95.81 97 SER A CA 1
ATOM 745 C C . SER A 1 97 ? 27.790 2.913 -20.603 1.00 95.81 97 SER A C 1
ATOM 747 O O . SER A 1 97 ? 28.248 3.451 -21.611 1.00 95.81 97 SER A O 1
ATOM 749 N N . LEU A 1 98 ? 28.555 2.180 -19.785 1.00 96.56 98 LEU A N 1
ATOM 750 C CA . LEU A 1 98 ? 29.989 1.949 -19.990 1.00 96.56 98 LEU A CA 1
ATOM 751 C C . LEU A 1 98 ? 30.256 1.202 -21.308 1.00 96.56 98 LEU A C 1
ATOM 753 O O . LEU A 1 98 ? 31.130 1.597 -22.083 1.00 96.56 98 LEU A O 1
ATOM 757 N N . LEU A 1 99 ? 29.477 0.151 -21.584 1.00 97.25 99 LEU A N 1
ATOM 758 C CA . LEU A 1 99 ? 29.581 -0.636 -22.812 1.00 97.25 99 LEU A CA 1
ATOM 759 C C . LEU A 1 99 ? 29.243 0.209 -24.048 1.00 97.25 99 LEU A C 1
ATOM 761 O O . LEU A 1 99 ? 29.969 0.158 -25.042 1.00 97.25 99 LEU A O 1
ATOM 765 N N . ALA A 1 100 ? 28.186 1.024 -23.980 1.00 97.50 100 ALA A N 1
ATOM 766 C CA . ALA A 1 100 ? 27.808 1.928 -25.063 1.00 97.50 100 ALA A CA 1
ATOM 767 C C . ALA A 1 100 ? 28.917 2.953 -25.369 1.00 97.50 100 ALA A C 1
ATOM 769 O O . ALA A 1 100 ? 29.288 3.124 -26.532 1.00 97.50 100 ALA A O 1
ATOM 770 N N . LEU A 1 101 ? 29.501 3.582 -24.341 1.00 97.12 101 LEU A N 1
ATOM 771 C CA . LEU A 1 101 ? 30.613 4.529 -24.502 1.00 97.12 101 LEU A CA 1
ATOM 772 C C . LEU A 1 101 ? 31.851 3.868 -25.126 1.00 97.12 101 LEU A C 1
ATOM 774 O O . LEU A 1 101 ? 32.461 4.441 -26.031 1.00 97.12 101 LEU A O 1
ATOM 778 N N . ALA A 1 102 ? 32.197 2.652 -24.696 1.00 97.38 102 ALA A N 1
ATOM 779 C CA . ALA A 1 102 ? 33.328 1.907 -25.246 1.00 97.38 102 ALA A CA 1
ATOM 780 C C . ALA A 1 102 ? 33.147 1.591 -26.742 1.00 97.38 102 ALA A C 1
ATOM 782 O O . ALA A 1 102 ? 34.077 1.782 -27.532 1.00 97.38 102 ALA A O 1
ATOM 783 N N . LEU A 1 103 ? 31.947 1.165 -27.153 1.00 97.44 103 LEU A N 1
ATOM 784 C CA . LEU A 1 103 ? 31.633 0.889 -28.559 1.00 97.44 103 LEU A CA 1
ATOM 785 C C . LEU A 1 103 ? 31.697 2.156 -29.420 1.00 97.44 103 LEU A C 1
ATOM 787 O O . LEU A 1 103 ? 32.285 2.131 -30.504 1.00 97.44 103 LEU A O 1
ATOM 791 N N . ILE A 1 104 ? 31.155 3.276 -28.932 1.00 97.44 104 ILE A N 1
ATOM 792 C CA . ILE A 1 104 ? 31.215 4.566 -29.635 1.00 97.44 104 ILE A CA 1
ATOM 793 C C . ILE A 1 104 ? 32.673 5.003 -29.830 1.00 97.44 104 ILE A C 1
ATOM 795 O O . ILE A 1 104 ? 33.062 5.363 -30.943 1.00 97.44 104 ILE A O 1
ATOM 799 N N . LEU A 1 105 ? 33.507 4.923 -28.786 1.00 96.00 105 LEU A N 1
ATOM 800 C CA . LEU A 1 105 ? 34.931 5.263 -28.877 1.00 96.00 105 LEU A CA 1
ATOM 801 C C . LEU A 1 105 ? 35.676 4.360 -29.866 1.00 96.00 105 LEU A C 1
ATOM 803 O O . LEU A 1 105 ? 36.455 4.864 -30.677 1.00 96.00 105 LEU A O 1
ATOM 807 N N . ALA A 1 106 ? 35.408 3.053 -29.858 1.00 96.00 106 ALA A N 1
ATOM 808 C CA . ALA A 1 106 ? 36.012 2.115 -30.800 1.00 96.00 106 ALA A CA 1
ATOM 809 C C . ALA A 1 106 ? 35.662 2.460 -32.258 1.00 96.00 106 ALA A C 1
ATOM 811 O O . ALA A 1 106 ? 36.549 2.496 -33.117 1.00 96.00 106 ALA A O 1
ATOM 812 N N . VAL A 1 107 ? 34.396 2.791 -32.538 1.00 96.44 107 VAL A N 1
ATOM 813 C CA . VAL A 1 107 ? 33.956 3.241 -33.869 1.00 96.44 107 VAL A CA 1
ATOM 814 C C . VAL A 1 107 ? 34.627 4.562 -34.245 1.00 96.44 107 VAL A C 1
ATOM 816 O O . VAL A 1 107 ? 35.154 4.681 -35.351 1.00 96.44 107 VAL A O 1
ATOM 819 N N . CYS A 1 108 ? 34.683 5.533 -33.333 1.00 94.31 108 CYS A N 1
ATOM 820 C CA . CYS A 1 108 ? 35.352 6.812 -33.563 1.00 94.31 108 CYS A CA 1
ATOM 821 C C . CYS A 1 108 ? 36.842 6.636 -33.878 1.00 94.31 108 CYS A C 1
ATOM 823 O O . CYS A 1 108 ? 37.334 7.251 -34.821 1.00 94.31 108 CYS A O 1
ATOM 825 N N . ILE A 1 109 ? 37.558 5.772 -33.155 1.00 92.88 109 ILE A N 1
ATOM 826 C CA . ILE A 1 109 ? 38.973 5.469 -33.418 1.00 92.88 109 ILE A CA 1
ATOM 827 C C . ILE A 1 109 ? 39.126 4.741 -34.757 1.00 92.88 109 ILE A C 1
ATOM 829 O O . ILE A 1 109 ? 40.011 5.090 -35.539 1.00 92.88 109 ILE A O 1
ATOM 833 N N . ALA A 1 110 ? 38.263 3.776 -35.076 1.00 91.50 110 ALA A N 1
ATOM 834 C CA . ALA A 1 110 ? 38.297 3.066 -36.355 1.00 91.50 110 ALA A CA 1
ATOM 835 C C . ALA A 1 110 ? 38.022 4.007 -37.543 1.00 91.50 110 ALA A C 1
ATOM 837 O O . ALA A 1 110 ? 38.696 3.937 -38.569 1.00 91.50 110 ALA A O 1
ATOM 838 N N . VAL A 1 111 ? 37.077 4.937 -37.406 1.00 91.38 111 VAL A N 1
ATOM 839 C CA . VAL A 1 111 ? 36.771 5.941 -38.433 1.00 91.38 111 VAL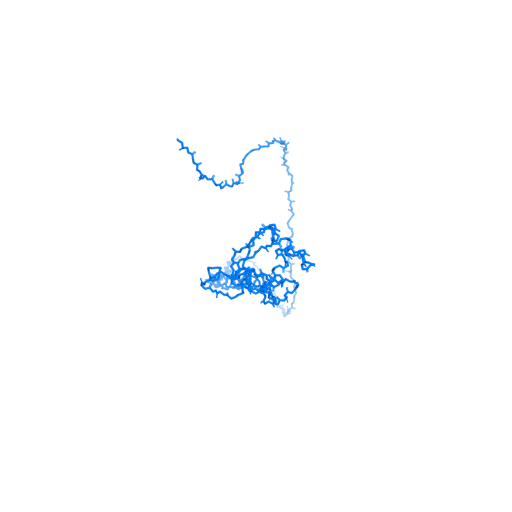 A CA 1
ATOM 840 C C . VAL A 1 111 ? 37.869 7.001 -38.510 1.00 91.38 111 VAL A C 1
ATOM 842 O O . VAL A 1 111 ? 38.272 7.366 -39.611 1.00 91.38 111 VAL A O 1
ATOM 845 N N . ASN A 1 112 ? 38.400 7.471 -37.379 1.00 83.69 112 ASN A N 1
ATOM 846 C CA . ASN A 1 112 ? 39.475 8.464 -37.335 1.00 83.69 112 ASN A CA 1
ATOM 847 C C . ASN A 1 112 ? 40.791 7.899 -37.884 1.00 83.69 112 ASN A C 1
ATOM 849 O O . ASN A 1 112 ? 41.467 8.565 -38.660 1.00 83.69 112 ASN A O 1
ATOM 853 N N . SER A 1 113 ? 41.130 6.653 -37.559 1.00 79.06 113 SER A N 1
ATOM 854 C CA . SER A 1 113 ? 42.300 5.966 -38.121 1.00 79.06 113 SER A CA 1
ATOM 855 C C . SER A 1 113 ? 42.148 5.718 -39.620 1.00 79.06 113 SER A C 1
ATOM 857 O O . SER A 1 113 ? 43.111 5.921 -40.357 1.00 79.06 113 SER A O 1
ATOM 859 N N . ARG A 1 114 ? 40.942 5.395 -40.109 1.00 77.25 114 ARG A N 1
ATOM 860 C CA . ARG A 1 114 ? 40.648 5.324 -41.553 1.00 77.25 114 ARG A CA 1
ATOM 861 C C . ARG A 1 114 ? 40.716 6.696 -42.231 1.00 77.25 114 ARG A C 1
ATOM 863 O O . ARG A 1 114 ? 41.280 6.795 -43.315 1.00 77.25 114 ARG A O 1
ATOM 870 N N . ARG A 1 115 ? 40.227 7.763 -41.584 1.00 68.88 115 ARG A N 1
ATOM 871 C CA . ARG A 1 115 ? 40.338 9.149 -42.083 1.00 68.88 115 ARG A CA 1
ATOM 872 C C . ARG A 1 115 ? 41.789 9.654 -42.080 1.00 68.88 115 ARG A C 1
ATOM 874 O O . ARG A 1 115 ? 42.183 10.358 -43.003 1.00 68.88 115 ARG A O 1
ATOM 881 N N . ARG A 1 116 ? 42.606 9.267 -41.093 1.00 58.47 116 ARG A N 1
ATOM 882 C CA . ARG A 1 116 ? 44.032 9.633 -40.976 1.00 58.47 116 ARG A CA 1
ATOM 883 C C . ARG A 1 116 ? 44.969 8.758 -41.820 1.00 58.47 116 ARG A C 1
ATOM 885 O O . ARG A 1 116 ? 46.014 9.252 -42.230 1.00 58.47 116 ARG A O 1
ATOM 892 N N . CYS A 1 117 ? 44.619 7.509 -42.143 1.00 57.03 117 CYS A N 1
ATOM 893 C CA . CYS A 1 117 ? 45.440 6.639 -43.003 1.00 57.03 117 CYS A CA 1
ATOM 894 C C . CYS A 1 117 ? 45.359 6.959 -44.509 1.00 57.03 117 CYS A C 1
ATOM 896 O O . CYS A 1 117 ? 46.095 6.352 -45.283 1.00 57.03 117 CYS A O 1
ATOM 898 N N . GLY A 1 118 ? 44.532 7.922 -44.937 1.00 55.41 118 GLY A N 1
ATOM 899 C CA . GLY A 1 118 ? 44.465 8.393 -46.331 1.00 55.41 118 GLY A CA 1
ATOM 900 C C . GLY A 1 118 ? 45.532 9.427 -46.723 1.00 55.41 118 GLY A C 1
ATOM 901 O O . GLY A 1 118 ? 45.647 9.779 -47.892 1.00 55.41 118 GLY A O 1
ATOM 902 N N . GLN A 1 119 ? 46.329 9.919 -45.770 1.00 59.81 119 GLN A N 1
ATOM 903 C CA . GLN A 1 119 ? 47.452 10.829 -46.021 1.00 59.81 119 GLN A CA 1
ATOM 904 C C . GLN A 1 119 ? 48.724 10.258 -45.389 1.00 59.81 119 GLN A C 1
ATOM 906 O O . GLN A 1 119 ? 49.350 10.878 -44.530 1.00 59.81 119 GLN A O 1
ATOM 911 N N . LYS A 1 120 ? 49.162 9.076 -45.842 1.00 58.94 120 LYS A N 1
ATOM 912 C CA . LYS A 1 120 ? 50.592 8.754 -45.774 1.00 58.94 120 LYS A CA 1
ATOM 913 C C . LYS A 1 120 ? 51.310 9.664 -46.770 1.00 58.94 120 LYS A C 1
ATOM 915 O O . LYS A 1 120 ? 51.647 9.245 -47.874 1.00 58.94 120 LYS A O 1
ATOM 920 N N . LYS A 1 121 ? 51.544 10.925 -46.395 1.00 54.69 121 LYS A N 1
ATOM 921 C CA . LYS A 1 121 ? 52.616 11.695 -47.021 1.00 54.69 121 LYS A CA 1
ATOM 922 C C . LYS A 1 121 ? 53.903 10.975 -46.649 1.00 54.69 121 LYS A C 1
ATOM 924 O O . LYS A 1 121 ? 54.410 11.113 -45.541 1.00 54.69 121 LYS A O 1
ATOM 929 N N . LYS A 1 122 ? 54.380 10.142 -47.575 1.00 57.50 122 LYS A N 1
ATOM 930 C CA . LYS A 1 122 ? 55.775 9.725 -47.640 1.00 57.50 122 LYS A CA 1
ATOM 931 C C . LYS A 1 122 ? 56.572 11.023 -47.596 1.00 57.50 122 LYS A C 1
ATOM 933 O O . LYS A 1 122 ? 56.528 11.785 -48.560 1.00 57.50 122 LYS A O 1
ATOM 938 N N . LEU A 1 123 ? 57.214 11.324 -46.467 1.00 54.22 123 LEU A N 1
ATOM 939 C CA . LEU A 1 123 ? 58.251 12.341 -46.482 1.00 54.22 123 LEU A CA 1
ATOM 940 C C . LEU A 1 123 ? 59.326 11.801 -47.422 1.00 54.22 123 LEU A C 1
ATOM 942 O O . LEU A 1 123 ? 60.019 10.832 -47.119 1.00 54.22 123 LEU A O 1
ATOM 946 N N . VAL A 1 124 ? 59.377 12.382 -48.616 1.00 54.31 124 VAL A N 1
ATOM 947 C CA . VAL A 1 124 ? 60.504 12.244 -49.521 1.00 54.31 124 VAL A CA 1
ATOM 948 C C . VAL A 1 124 ? 61.603 13.059 -48.860 1.00 54.31 124 VAL A C 1
ATOM 950 O O . VAL A 1 124 ? 61.530 14.286 -48.841 1.00 54.31 124 VAL A O 1
ATOM 953 N N . ILE A 1 125 ? 62.580 12.397 -48.244 1.00 59.34 125 ILE A N 1
ATOM 954 C CA . ILE A 1 125 ? 63.842 13.066 -47.941 1.00 59.34 125 ILE A CA 1
ATOM 955 C C . ILE A 1 125 ? 64.417 13.393 -49.317 1.00 59.34 125 ILE A C 1
ATOM 957 O O . ILE A 1 125 ? 64.829 12.497 -50.052 1.00 59.34 125 ILE A O 1
ATOM 961 N N . ASN A 1 126 ? 64.317 14.655 -49.726 1.00 49.50 126 ASN A N 1
ATOM 962 C CA . ASN A 1 126 ? 65.015 15.130 -50.904 1.00 49.50 126 ASN A CA 1
ATOM 963 C C . ASN A 1 126 ? 66.509 15.021 -50.589 1.00 49.50 126 ASN A C 1
ATOM 965 O O . ASN A 1 126 ? 67.020 15.763 -49.751 1.00 49.50 126 ASN A O 1
ATOM 969 N N . SER A 1 127 ? 67.191 14.071 -51.224 1.00 53.41 127 SER A N 1
ATOM 970 C CA . SER A 1 127 ? 68.649 14.039 -51.277 1.00 53.41 127 SER A CA 1
ATOM 971 C C . SER A 1 127 ? 69.124 15.188 -52.167 1.00 53.41 127 SER A C 1
ATOM 973 O O . SER A 1 127 ? 69.449 15.006 -53.338 1.00 53.41 127 SER A O 1
ATOM 975 N N . GLY A 1 128 ? 69.121 16.390 -51.592 1.00 41.34 128 GLY A N 1
ATOM 976 C CA . GLY A 1 128 ? 69.768 17.576 -52.131 1.00 41.34 128 GLY A CA 1
ATOM 977 C C . GLY A 1 128 ? 71.230 17.591 -51.706 1.00 41.34 128 GLY A C 1
ATOM 978 O O . GLY A 1 128 ? 71.550 17.853 -50.553 1.00 41.34 128 GLY A O 1
ATOM 979 N N . ASN A 1 129 ? 72.083 17.260 -52.665 1.00 41.78 129 ASN A N 1
ATOM 980 C CA . ASN A 1 129 ? 73.538 17.223 -52.632 1.00 41.78 129 ASN A CA 1
ATOM 981 C C . ASN A 1 129 ? 74.174 18.493 -52.012 1.00 41.78 129 ASN A C 1
ATOM 983 O O . ASN A 1 129 ? 74.049 19.581 -52.574 1.00 41.78 129 ASN A O 1
ATOM 987 N N . GLY A 1 130 ? 74.887 18.337 -50.893 1.00 39.91 130 GLY A N 1
ATOM 988 C CA . GLY A 1 130 ? 75.829 19.310 -50.331 1.00 39.91 130 GLY A CA 1
ATOM 989 C C . GLY A 1 130 ? 77.226 18.695 -50.356 1.00 39.91 130 GLY A C 1
ATOM 990 O O . GLY A 1 130 ? 77.440 17.627 -49.794 1.00 39.91 130 GLY A O 1
ATOM 991 N N . ALA A 1 131 ? 78.125 19.321 -51.107 1.00 37.38 131 ALA A N 1
ATOM 992 C CA . ALA A 1 131 ? 79.396 18.770 -51.547 1.00 37.38 131 ALA A CA 1
ATOM 993 C C . ALA A 1 131 ? 80.470 18.638 -50.451 1.00 37.38 131 ALA A C 1
ATOM 995 O O . ALA A 1 131 ? 80.464 19.395 -49.487 1.00 37.38 131 ALA A O 1
ATOM 996 N N . VAL A 1 132 ? 81.437 17.770 -50.779 1.00 39.66 132 VAL A N 1
ATOM 997 C CA . VAL A 1 132 ? 82.896 17.783 -50.537 1.00 39.66 132 VAL A CA 1
ATOM 998 C C . VAL A 1 132 ? 83.509 16.678 -49.663 1.00 39.66 132 VAL A C 1
ATOM 1000 O O . VAL A 1 132 ? 83.234 16.537 -48.479 1.00 39.66 132 VAL A O 1
ATOM 1003 N N . GLU A 1 133 ? 84.452 16.014 -50.339 1.00 35.34 133 GLU A N 1
ATOM 1004 C CA . GLU A 1 133 ? 85.698 15.387 -49.892 1.00 35.34 133 GLU A CA 1
ATOM 1005 C C . GLU A 1 133 ? 85.754 13.900 -49.509 1.00 35.34 133 GLU A C 1
ATOM 1007 O O . GLU A 1 133 ? 84.825 13.246 -49.049 1.00 35.34 133 GLU A O 1
ATOM 1012 N N . ASP A 1 134 ? 86.928 13.393 -49.860 1.00 39.38 134 ASP A N 1
ATOM 1013 C CA . ASP A 1 134 ? 87.332 12.076 -50.315 1.00 39.38 134 ASP A CA 1
ATOM 1014 C C . ASP A 1 134 ? 87.840 11.217 -49.146 1.00 39.38 134 ASP A C 1
ATOM 1016 O O . ASP A 1 134 ? 88.644 11.700 -48.348 1.00 39.38 134 ASP A O 1
ATOM 1020 N N . ARG A 1 135 ? 87.404 9.948 -49.055 1.00 36.84 135 ARG A N 1
ATOM 1021 C CA . ARG A 1 135 ? 88.259 8.755 -48.823 1.00 36.84 135 ARG A CA 1
ATOM 1022 C C . ARG A 1 135 ? 87.479 7.520 -48.338 1.00 36.84 135 ARG A C 1
ATOM 1024 O O . ARG A 1 135 ? 86.761 7.532 -47.347 1.00 36.84 135 ARG A O 1
ATOM 1031 N N . LYS A 1 136 ? 87.740 6.409 -49.033 1.00 42.09 136 LYS A N 1
ATOM 1032 C CA . LYS A 1 136 ? 87.567 4.980 -48.666 1.00 42.09 136 LYS A CA 1
ATOM 1033 C C . LYS A 1 136 ? 88.256 4.665 -47.303 1.00 42.09 136 LYS A C 1
ATOM 1035 O O . LYS A 1 136 ? 89.239 5.362 -47.052 1.00 42.09 136 LYS A O 1
ATOM 1040 N N . PRO A 1 137 ? 87.906 3.642 -46.462 1.00 45.88 137 PRO A N 1
ATOM 1041 C CA . PRO A 1 137 ? 87.415 2.282 -46.783 1.00 45.88 137 PRO A CA 1
ATOM 1042 C C . PRO A 1 137 ? 86.320 1.648 -45.868 1.00 45.88 137 PRO A C 1
ATOM 1044 O O . PRO A 1 137 ? 86.020 2.119 -44.785 1.00 45.88 137 PRO A O 1
ATOM 1047 N N . SER A 1 138 ? 85.771 0.525 -46.359 1.00 44.31 138 SER A N 1
ATOM 1048 C CA . SER A 1 138 ? 85.424 -0.753 -45.690 1.00 44.31 138 SER A CA 1
ATOM 1049 C C . SER A 1 138 ? 84.945 -0.808 -44.224 1.00 44.31 138 SER A C 1
ATOM 1051 O O . SER A 1 138 ? 85.686 -0.433 -43.325 1.00 44.31 138 SER A O 1
ATOM 1053 N N . GLY A 1 139 ? 83.846 -1.538 -43.959 1.00 33.09 139 GLY A N 1
ATOM 1054 C CA . GLY A 1 139 ? 83.689 -2.244 -42.674 1.00 33.09 139 GLY A CA 1
ATOM 1055 C C . GLY A 1 139 ? 82.266 -2.498 -42.162 1.00 33.09 139 GLY A C 1
ATOM 1056 O O . GLY A 1 139 ? 81.634 -1.596 -41.644 1.00 33.09 139 GLY A O 1
ATOM 1057 N N . LEU A 1 140 ? 81.857 -3.769 -42.248 1.00 37.72 140 LEU A N 1
ATOM 1058 C CA . LEU A 1 140 ? 81.194 -4.601 -41.226 1.00 37.72 140 LEU A CA 1
ATOM 1059 C C . LEU A 1 140 ? 79.825 -4.231 -40.605 1.00 37.72 140 LEU A C 1
ATOM 1061 O O . LEU A 1 140 ? 79.591 -3.176 -40.036 1.00 37.72 140 LEU A O 1
ATOM 1065 N N . ASN A 1 141 ? 78.984 -5.270 -40.646 1.00 37.84 141 ASN A N 1
ATOM 1066 C CA . ASN A 1 141 ? 77.808 -5.596 -39.840 1.00 37.84 141 ASN A CA 1
ATOM 1067 C C . ASN A 1 141 ? 77.797 -5.065 -38.397 1.00 37.84 141 ASN A C 1
ATOM 1069 O O . ASN A 1 141 ? 78.802 -5.129 -37.693 1.00 37.84 141 ASN A O 1
ATOM 1073 N N . GLY A 1 142 ? 76.594 -4.747 -37.915 1.00 33.47 142 GLY A N 1
ATOM 1074 C CA . GLY A 1 142 ? 76.303 -4.644 -36.489 1.00 33.47 142 GLY A CA 1
ATOM 1075 C C . GLY A 1 142 ? 74.907 -4.098 -36.222 1.00 33.47 142 GLY A C 1
ATOM 1076 O O . GLY A 1 142 ? 74.698 -2.890 -36.221 1.00 33.47 142 GLY A O 1
ATOM 1077 N N . GLU A 1 143 ? 73.951 -4.992 -35.969 1.00 46.03 143 GLU A N 1
ATOM 1078 C CA . GLU A 1 143 ? 72.831 -4.667 -35.091 1.00 46.03 143 GLU A CA 1
ATOM 1079 C C . GLU A 1 143 ? 73.373 -4.140 -33.761 1.00 46.03 143 GLU A C 1
ATOM 1081 O O . GLU A 1 143 ? 74.235 -4.766 -33.145 1.00 46.03 143 GLU A O 1
ATOM 1086 N N . ALA A 1 144 ? 72.831 -3.011 -33.319 1.00 38.44 144 ALA A N 1
ATOM 1087 C CA . ALA A 1 144 ? 72.168 -2.839 -32.030 1.00 38.44 144 ALA A CA 1
ATOM 1088 C C . ALA A 1 144 ? 72.335 -1.402 -31.532 1.00 38.44 144 ALA A C 1
ATOM 1090 O O . ALA A 1 144 ? 73.411 -0.817 -31.576 1.00 38.44 144 ALA A O 1
ATOM 1091 N N . SER A 1 145 ? 71.278 -0.954 -30.860 1.00 39.56 145 SER A N 1
ATOM 1092 C CA . SER A 1 145 ? 71.358 -0.054 -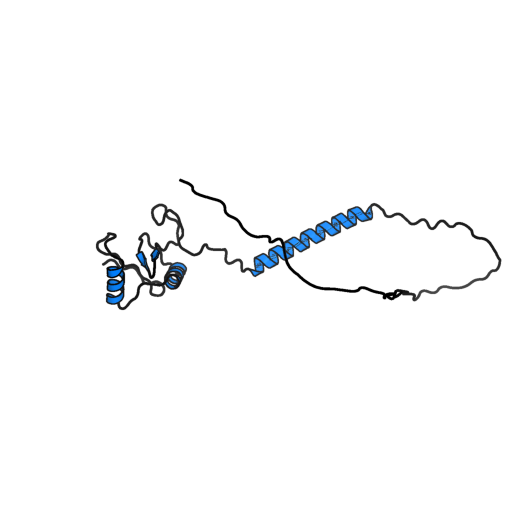29.713 1.00 39.56 145 SER A CA 1
ATOM 1093 C C . SER A 1 145 ? 71.290 1.453 -29.988 1.00 39.56 145 SER A C 1
ATOM 1095 O O . SER A 1 145 ? 72.195 2.065 -30.538 1.00 39.56 145 SER A O 1
ATOM 1097 N N . LYS A 1 146 ? 70.246 2.030 -29.376 1.00 42.59 146 LYS A N 1
ATOM 1098 C CA . LYS A 1 146 ? 70.330 3.235 -28.541 1.00 42.59 146 LYS A CA 1
ATOM 1099 C C . LYS A 1 146 ? 70.448 4.567 -29.286 1.00 42.59 146 LYS A C 1
ATOM 1101 O O . LYS A 1 146 ? 71.513 4.963 -29.723 1.00 42.59 146 LYS A O 1
ATOM 1106 N N . SER A 1 147 ? 69.337 5.298 -29.287 1.00 48.88 147 SER A N 1
ATOM 1107 C CA . SER A 1 147 ? 69.301 6.628 -28.669 1.00 48.88 147 SER A CA 1
ATOM 1108 C C . SER A 1 147 ? 67.852 7.083 -28.529 1.00 48.88 147 SER A C 1
ATOM 1110 O O . SER A 1 147 ? 67.231 7.603 -29.450 1.00 48.88 147 SER A O 1
ATOM 1112 N N . GLN A 1 148 ? 67.298 6.833 -27.342 1.00 46.41 148 GLN A N 1
ATOM 1113 C CA . GLN A 1 148 ? 66.326 7.753 -26.773 1.00 46.41 148 GLN A CA 1
ATOM 1114 C C . GLN A 1 148 ? 67.039 9.095 -26.601 1.00 46.41 148 GLN A C 1
ATOM 1116 O O . GLN A 1 148 ? 68.029 9.148 -25.882 1.00 46.41 148 GLN A O 1
ATOM 1121 N N . GLU A 1 149 ? 66.511 10.161 -27.185 1.00 45.16 149 GLU A N 1
ATOM 1122 C CA . GLU A 1 149 ? 66.747 11.518 -26.690 1.00 45.16 149 GLU A CA 1
ATOM 1123 C C . GLU A 1 149 ? 65.386 12.218 -26.612 1.00 45.16 149 GLU A C 1
ATOM 1125 O O . GLU A 1 149 ? 64.940 12.910 -27.522 1.00 45.16 149 GLU A O 1
ATOM 1130 N N . MET A 1 150 ? 64.664 11.943 -25.519 1.00 52.62 150 MET A N 1
ATOM 1131 C CA . MET A 1 150 ? 63.559 12.781 -25.054 1.00 52.62 150 MET A CA 1
ATOM 1132 C C . MET A 1 150 ? 64.179 13.977 -24.331 1.00 52.62 150 MET A C 1
ATOM 1134 O O . MET A 1 150 ? 64.866 13.800 -23.328 1.00 52.62 150 MET A O 1
ATOM 1138 N N . VAL A 1 151 ? 63.958 15.186 -24.839 1.00 56.78 151 VAL A N 1
ATOM 1139 C CA . VAL A 1 151 ? 64.444 16.422 -24.212 1.00 56.78 151 VAL A CA 1
ATOM 1140 C C . VAL A 1 151 ? 63.391 16.996 -23.263 1.00 56.78 151 VAL A C 1
ATOM 1142 O O . VAL A 1 151 ? 62.242 17.209 -23.646 1.00 56.78 151 VAL A O 1
ATOM 1145 N N . HIS A 1 152 ? 63.794 17.254 -22.015 1.00 38.34 152 HIS A N 1
ATOM 1146 C CA . HIS A 1 152 ? 63.035 18.041 -21.042 1.00 38.34 152 HIS A CA 1
ATOM 1147 C C . HIS A 1 152 ? 63.219 19.534 -21.334 1.00 38.34 152 HIS A C 1
ATOM 1149 O O . HIS A 1 152 ? 64.348 20.015 -21.414 1.00 38.34 152 HIS A O 1
ATOM 1155 N N . LEU A 1 153 ? 62.117 20.274 -21.452 1.00 42.28 153 LEU A N 1
ATOM 1156 C CA . LEU A 1 153 ? 62.129 21.731 -21.586 1.00 42.28 153 LEU A CA 1
ATOM 1157 C C . LEU A 1 153 ? 61.553 22.353 -20.311 1.00 42.28 153 LEU A C 1
ATOM 1159 O O . LEU A 1 153 ? 60.461 22.000 -19.870 1.00 42.28 153 LEU A O 1
ATOM 1163 N N . VAL A 1 154 ? 62.345 23.235 -19.700 1.00 38.34 154 VAL A N 1
ATOM 1164 C CA . VAL A 1 154 ? 62.068 23.900 -18.423 1.00 38.34 154 VAL A CA 1
ATOM 1165 C C . VAL A 1 154 ? 61.200 25.142 -18.642 1.00 38.34 154 VAL A C 1
ATOM 1167 O O . VAL A 1 154 ? 61.342 25.837 -19.648 1.00 38.34 154 VAL A O 1
ATOM 1170 N N . ASN A 1 155 ? 60.315 25.430 -17.689 1.00 38.41 155 ASN A N 1
ATOM 1171 C CA . ASN A 1 155 ? 59.565 26.681 -17.642 1.00 38.41 155 ASN A CA 1
ATOM 1172 C C . ASN A 1 155 ? 60.524 27.860 -17.400 1.00 38.41 155 ASN A C 1
ATOM 1174 O O . ASN A 1 155 ? 61.365 27.786 -16.501 1.00 38.41 155 ASN A O 1
ATOM 1178 N N . LYS A 1 156 ? 60.381 28.954 -18.156 1.00 33.91 156 LYS A N 1
ATOM 1179 C CA . LYS A 1 156 ? 60.958 30.251 -17.788 1.00 33.91 156 LYS A CA 1
ATOM 1180 C C . LYS A 1 156 ? 59.819 31.107 -17.256 1.00 33.91 156 LYS A C 1
ATOM 1182 O O . LYS A 1 156 ? 59.031 31.637 -18.032 1.00 33.91 156 LYS A O 1
ATOM 1187 N N . GLU A 1 157 ? 59.736 31.181 -15.934 1.00 38.84 157 GLU A N 1
ATOM 1188 C CA . GLU A 1 157 ? 58.759 31.996 -15.219 1.00 38.84 157 GLU A CA 1
ATOM 1189 C C . GLU A 1 157 ? 59.357 33.322 -14.720 1.00 38.84 157 GLU A C 1
ATOM 1191 O O . GLU A 1 157 ? 60.578 33.499 -14.713 1.00 38.84 157 GLU A O 1
ATOM 1196 N N . SER A 1 158 ? 58.458 34.183 -14.227 1.00 34.16 158 SER A N 1
ATOM 1197 C CA . SER A 1 158 ? 58.605 35.537 -13.656 1.00 34.16 158 SER A CA 1
ATOM 1198 C C . SER A 1 158 ? 58.808 36.658 -14.684 1.00 34.16 158 SER A C 1
ATOM 1200 O O . SER A 1 158 ? 59.643 36.551 -15.577 1.00 34.16 158 SER A O 1
ATOM 1202 N N . SER A 1 159 ? 58.044 37.749 -14.664 1.00 33.38 159 SER A N 1
ATOM 1203 C CA . SER A 1 159 ? 57.330 38.455 -13.579 1.00 33.38 159 SER A CA 1
ATOM 1204 C C . SER A 1 159 ? 56.282 39.394 -14.228 1.00 33.38 159 SER A C 1
ATOM 1206 O O . SER A 1 159 ? 56.434 39.732 -15.397 1.00 33.38 159 SER A O 1
ATOM 1208 N N . GLU A 1 160 ? 55.198 39.897 -13.635 1.00 28.11 160 GLU A N 1
ATOM 1209 C CA . GLU A 1 160 ? 54.622 39.902 -12.286 1.00 28.11 160 GLU A CA 1
ATOM 1210 C C . GLU A 1 160 ? 53.186 40.463 -12.418 1.00 28.11 160 GLU A C 1
ATOM 1212 O O . GLU A 1 160 ? 52.933 41.381 -13.203 1.00 28.11 160 GLU A O 1
ATOM 1217 N N . THR A 1 161 ? 52.252 39.912 -11.646 1.00 34.00 161 THR A N 1
ATOM 1218 C CA . THR A 1 161 ? 50.981 40.535 -11.239 1.00 34.00 161 THR A CA 1
ATOM 1219 C C . THR A 1 161 ? 51.242 41.726 -10.305 1.00 34.00 161 THR A C 1
ATOM 1221 O O . THR A 1 161 ? 52.307 41.819 -9.696 1.00 34.00 161 THR A O 1
ATOM 1224 N N . PRO A 1 162 ? 50.260 42.623 -10.115 1.00 31.38 162 PRO A N 1
ATOM 1225 C CA . PRO A 1 162 ? 49.694 42.673 -8.764 1.00 31.38 162 PRO A CA 1
ATOM 1226 C C . PRO A 1 162 ? 48.166 42.611 -8.736 1.00 31.38 162 PRO A C 1
ATOM 1228 O O . PRO A 1 162 ? 47.460 43.353 -9.418 1.00 31.38 162 PRO A O 1
ATOM 1231 N N . ASP A 1 163 ? 47.704 41.727 -7.863 1.00 34.75 163 ASP A N 1
ATOM 1232 C CA . ASP A 1 163 ? 46.346 41.558 -7.373 1.00 34.75 163 ASP A CA 1
ATOM 1233 C C . ASP A 1 163 ? 45.817 42.773 -6.589 1.00 34.75 163 ASP A C 1
ATOM 1235 O O . ASP A 1 163 ? 46.516 43.329 -5.742 1.00 34.75 163 ASP A O 1
ATOM 1239 N N . GLN A 1 164 ? 44.525 43.078 -6.752 1.00 32.69 164 GLN A N 1
ATOM 1240 C CA . GLN A 1 164 ? 43.618 43.429 -5.644 1.00 32.69 164 GLN A CA 1
ATOM 1241 C C . GLN A 1 164 ? 42.164 43.295 -6.145 1.00 32.69 164 GLN A C 1
ATOM 1243 O O . GLN A 1 164 ? 41.793 43.918 -7.131 1.00 32.69 164 GLN A O 1
ATOM 1248 N N . PHE A 1 165 ? 41.394 42.295 -5.699 1.00 31.53 165 PHE A N 1
ATOM 1249 C CA . PHE A 1 165 ? 40.645 42.196 -4.430 1.00 31.53 165 PHE A CA 1
ATOM 1250 C C . PHE A 1 165 ? 39.201 42.726 -4.541 1.00 31.53 165 PHE A C 1
ATOM 1252 O O . PHE A 1 165 ? 39.009 43.930 -4.638 1.00 31.53 165 PHE A O 1
ATO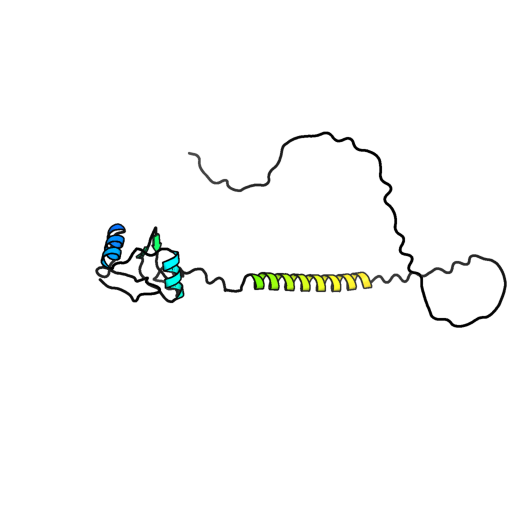M 1259 N N . MET A 1 166 ? 38.247 41.783 -4.397 1.00 31.81 166 MET A N 1
ATOM 1260 C CA . MET A 1 166 ? 36.820 41.897 -4.002 1.00 31.81 166 MET A CA 1
ATOM 1261 C C . MET A 1 166 ? 35.921 42.778 -4.900 1.00 31.81 166 MET A C 1
ATOM 1263 O O . MET A 1 166 ? 36.344 43.793 -5.416 1.00 31.81 166 MET A O 1
ATOM 1267 N N . THR A 1 167 ? 34.642 42.516 -5.164 1.00 31.75 167 THR A N 1
ATOM 1268 C CA . THR A 1 167 ? 33.604 41.630 -4.610 1.00 31.75 167 THR A CA 1
ATOM 1269 C C . THR A 1 167 ? 32.423 41.667 -5.595 1.00 31.75 167 THR A C 1
ATOM 1271 O O . THR A 1 167 ? 32.222 42.694 -6.228 1.00 31.75 167 THR A O 1
ATOM 1274 N N . ALA A 1 168 ? 31.615 40.602 -5.572 1.00 34.47 168 ALA A N 1
ATOM 1275 C CA . ALA A 1 168 ? 30.157 40.558 -5.784 1.00 34.47 168 ALA A CA 1
ATOM 1276 C C . ALA A 1 168 ? 29.517 40.874 -7.161 1.00 34.47 168 ALA A C 1
ATOM 1278 O O . ALA A 1 168 ? 29.849 41.847 -7.823 1.00 34.47 168 ALA A O 1
ATOM 1279 N N . ASP A 1 169 ? 28.495 40.045 -7.444 1.00 32.88 169 ASP A N 1
ATOM 1280 C CA . ASP A 1 169 ? 27.385 40.169 -8.410 1.00 32.88 169 ASP A CA 1
ATOM 1281 C C . ASP A 1 169 ? 27.751 40.172 -9.903 1.00 32.88 169 ASP A C 1
ATOM 1283 O O . ASP A 1 169 ? 28.761 40.709 -10.324 1.00 32.88 169 ASP A O 1
ATOM 1287 N N . GLU A 1 170 ? 27.035 39.551 -10.836 1.00 34.91 170 GLU A N 1
ATOM 1288 C CA . GLU A 1 170 ? 25.753 38.843 -10.947 1.00 34.91 170 GLU A CA 1
ATOM 1289 C C . GLU A 1 170 ? 25.967 37.973 -12.225 1.00 34.91 170 GLU A C 1
ATOM 1291 O O . GLU A 1 170 ? 26.753 38.343 -13.090 1.00 34.91 170 GLU A O 1
ATOM 1296 N N . THR A 1 171 ? 25.435 36.773 -12.454 1.00 38.72 171 THR A N 1
ATOM 1297 C CA . THR A 1 171 ? 24.017 36.501 -12.679 1.00 38.72 171 THR A CA 1
ATOM 1298 C C . THR A 1 171 ? 23.794 34.988 -12.637 1.00 38.72 171 THR A C 1
ATOM 1300 O O . THR A 1 171 ? 24.508 34.192 -13.252 1.00 38.72 171 THR A O 1
ATOM 1303 N N . ARG A 1 172 ? 22.774 34.601 -11.874 1.00 37.62 172 ARG A N 1
ATOM 1304 C CA . ARG A 1 172 ? 22.354 33.231 -11.589 1.00 37.62 172 ARG A CA 1
ATOM 1305 C C . ARG A 1 172 ? 21.650 32.608 -12.794 1.00 37.62 172 ARG A C 1
ATOM 1307 O O . ARG A 1 172 ? 20.785 33.215 -13.412 1.00 37.62 172 ARG A O 1
ATOM 1314 N N . ASN A 1 173 ? 21.932 31.331 -13.019 1.00 37.97 173 ASN A N 1
ATOM 1315 C CA . ASN A 1 173 ? 20.934 30.387 -13.510 1.00 37.97 173 ASN A CA 1
ATOM 1316 C C . ASN A 1 173 ? 19.968 30.105 -12.347 1.00 37.97 173 ASN A C 1
ATOM 1318 O O . ASN A 1 173 ? 20.475 29.744 -11.289 1.00 37.97 173 ASN A O 1
ATOM 1322 N N . LEU A 1 174 ? 18.645 30.248 -12.505 1.00 37.16 174 LEU A N 1
ATOM 1323 C CA . LEU A 1 174 ? 17.627 29.395 -11.856 1.00 37.16 174 LEU A CA 1
ATOM 1324 C C . LEU A 1 174 ? 16.188 29.807 -12.231 1.00 37.16 174 LEU A C 1
ATOM 1326 O O . LEU A 1 174 ? 15.799 30.955 -12.077 1.00 37.16 174 LEU A O 1
ATOM 1330 N N . GLN A 1 175 ? 15.416 28.774 -12.585 1.00 34.50 175 GLN A N 1
ATOM 1331 C CA . GLN A 1 175 ? 13.990 28.568 -12.286 1.00 34.50 175 GLN A CA 1
ATOM 1332 C C . GLN A 1 175 ? 12.919 29.417 -12.996 1.00 34.50 175 GLN A C 1
ATOM 1334 O O . GLN A 1 175 ? 12.646 30.552 -12.649 1.00 34.50 175 GLN A O 1
ATOM 1339 N N . ASN A 1 176 ? 12.253 28.747 -13.944 1.00 36.34 176 ASN A N 1
ATOM 1340 C CA . ASN A 1 176 ? 10.856 28.285 -13.877 1.00 36.34 176 ASN A CA 1
ATOM 1341 C C . ASN A 1 176 ? 9.768 29.219 -13.293 1.00 36.34 176 ASN A C 1
ATOM 1343 O O . ASN A 1 176 ? 9.900 29.751 -12.199 1.00 36.34 176 ASN A O 1
ATOM 1347 N N . VAL A 1 177 ? 8.599 29.119 -13.939 1.00 41.97 177 VAL A N 1
ATOM 1348 C CA . VAL A 1 177 ? 7.244 29.524 -13.519 1.00 41.97 177 VAL A CA 1
ATOM 1349 C C . VAL A 1 177 ? 6.854 30.971 -13.825 1.00 41.97 177 VAL A C 1
ATOM 1351 O O . VAL A 1 177 ? 7.130 31.875 -13.052 1.00 41.97 177 VAL A O 1
ATOM 1354 N N . ASP A 1 178 ? 6.041 31.143 -14.870 1.00 40.47 178 ASP A N 1
ATOM 1355 C CA . ASP A 1 178 ? 4.928 32.089 -14.787 1.00 40.47 178 ASP A CA 1
ATOM 1356 C C . ASP A 1 178 ? 3.647 31.436 -15.321 1.00 40.47 178 ASP A C 1
ATOM 1358 O O . ASP A 1 178 ? 3.485 31.159 -16.510 1.00 40.47 178 ASP A O 1
ATOM 1362 N N . MET A 1 179 ? 2.751 31.121 -14.389 1.00 49.50 179 MET A N 1
ATOM 1363 C CA . MET A 1 179 ? 1.320 31.129 -14.635 1.00 49.50 179 MET A CA 1
ATOM 1364 C C . MET A 1 179 ? 0.664 31.662 -13.360 1.00 49.50 179 MET A C 1
ATOM 1366 O O . MET A 1 179 ? 0.678 30.972 -12.339 1.00 49.50 179 MET A O 1
ATOM 1370 N N . LYS A 1 180 ? 0.035 32.846 -13.453 1.00 41.03 180 LYS A N 1
ATOM 1371 C CA . LYS A 1 180 ? -1.424 33.082 -13.295 1.00 41.03 180 LYS A CA 1
ATOM 1372 C C . LYS A 1 180 ? -1.785 34.372 -12.505 1.00 41.03 180 LYS A C 1
ATOM 1374 O O . LYS A 1 180 ? -1.279 34.601 -11.418 1.00 41.03 180 LYS A O 1
ATOM 1379 N N . ILE A 1 181 ? -2.865 35.016 -12.983 1.00 37.19 181 ILE A N 1
ATOM 1380 C CA . ILE A 1 181 ? -3.901 35.838 -12.293 1.00 37.19 181 ILE A CA 1
ATOM 1381 C C . ILE A 1 181 ? -3.723 37.373 -12.237 1.00 37.19 181 ILE A C 1
ATOM 1383 O O . ILE A 1 181 ? -2.885 37.900 -11.521 1.00 37.19 181 ILE A O 1
ATOM 1387 N N . GLY A 1 182 ? -4.700 38.059 -12.841 1.00 39.78 182 GLY A N 1
ATOM 1388 C CA . GLY A 1 182 ? -5.365 39.287 -12.362 1.00 39.78 182 GLY A CA 1
ATOM 1389 C C . GLY A 1 182 ? -6.731 39.336 -13.066 1.00 39.78 182 GLY A C 1
ATOM 1390 O O . GLY A 1 182 ? -6.766 39.108 -14.272 1.00 39.78 182 GLY A O 1
ATOM 1391 N N . VAL A 1 183 ? -7.867 39.198 -12.366 1.00 40.06 183 VAL A N 1
ATOM 1392 C CA . VAL A 1 183 ? -8.657 40.277 -11.723 1.00 40.06 183 VAL A CA 1
ATOM 1393 C C . VAL A 1 183 ? -9.026 41.377 -12.706 1.00 40.06 183 VAL A C 1
ATOM 1395 O O . VAL A 1 183 ? -8.101 42.063 -13.183 1.00 40.06 183 VAL A O 1
#

Foldseek 3Di:
DDWDDAQLNDIDDDDPPDPDADPVNLQVVQVVVVHGFADPVSLLNSLVRPDFDQDWDDHVPDIDGAADAQDCSRPNRDHPHPPPPPPPPVVNVVVVVVVVVVVVVVVVCVVVCVVVVVDPPPPPPPPDDDDDDDDDDDDDDDDDDDDDDDDDDDDDDDDDDDDDDDDDDDDDDDDDDDDDDDD

Secondary structure (DSSP, 8-state):
-EEPPPBTTB--EEBTTBS---HHHHHHHHHHTT--PPPHHHHHHHHHTT---SS-EE-SS-EE---SS-BTTBGGG---S--------HHHHHHHHHHHHHHHHHHHHHHHHHHHTT-------------------------------PPP-------------------------------

Organism: Pan paniscus (NCBI:txid9597)

Radius of gyration: 39.8 Å; chains: 1; bounding box: 111×57×71 Å

InterPro domains:
  IPR000538 Link domain [PF00193] (9-79)
  IPR000538 Link domain [PR01265] (18-30)
  IPR000538 Link domain [PR01265] (46-59)
  IPR000538 Link domain [PR01265] (63-74)
  IPR000538 Link domain [PS01241] (30-74)
  IPR000538 Link domain [PS50963] (9-97)
  IPR000538 Link domain [SM00445] (7-88)
  IPR016186 C-type lectin-like/link domain superfamily [G3DSA:3.10.100.10] (9-90)
  IPR016187 C-type lectin fold [SSF56436] (2-80)
  IPR043210 CD44 antigen-like [PTHR10225] (76-183)